Protein AF-A0A3B1DJM7-F1 (afdb_monomer)

Foldseek 3Di:
DDDQVRFKDKDKDKDFDFDFDDPDDDDVPDDPFPPPFDQDADADPDLDDGDGDDAFFKKKKKWWWPDFFDDPVLLVVLLCQLCVCPPPQKQWAKWFRDGTMIITIITGDQDPVRDTQDPVNSCCSRLVVSQVVVCVVVVHDDHGIDPDMDMDTQDDPVSVLVSVVVRLCPCCVVVVDVGSLVNPSMDGPNNVCCVPPVDDSDDDDPPPDDDDDDDDDPDPPPRDDPRPTHTQDMFMFMWIWGFADPVLDQDADADDDCQSGTQGDDVSNDGNRNDDSVRNCCRHRVNRRVVVVVVSVVVVVVVVVD

Radius of gyration: 21.66 Å; Cα contacts (8 Å, |Δi|>4): 449; chains: 1; bounding box: 58×52×60 Å

Structure (mmCIF, N/CA/C/O backbone):
data_AF-A0A3B1DJM7-F1
#
_entry.id   AF-A0A3B1DJM7-F1
#
loop_
_atom_site.group_PDB
_atom_site.id
_atom_site.type_symbol
_atom_site.label_atom_id
_atom_site.label_alt_id
_atom_site.label_comp_id
_atom_site.label_asym_id
_atom_site.label_entity_id
_atom_site.label_seq_id
_atom_site.pdbx_PDB_ins_code
_atom_site.Cartn_x
_atom_site.Cartn_y
_atom_site.Cartn_z
_atom_site.occupancy
_atom_site.B_iso_or_equiv
_atom_site.auth_seq_id
_atom_site.auth_comp_id
_atom_site.auth_asym_id
_atom_site.auth_atom_id
_atom_site.pdbx_PDB_model_num
ATOM 1 N N . PRO A 1 1 ? -30.649 -15.030 -12.026 1.00 66.31 1 PRO A N 1
ATOM 2 C CA . PRO A 1 1 ? -29.210 -15.405 -12.030 1.00 66.31 1 PRO A CA 1
ATOM 3 C C . PRO A 1 1 ? -28.539 -14.962 -13.339 1.00 66.31 1 PRO A C 1
ATOM 5 O O . PRO A 1 1 ? -29.167 -15.079 -14.386 1.00 66.31 1 PRO A O 1
ATOM 8 N N . LEU A 1 2 ? -27.313 -14.425 -13.288 1.00 75.81 2 LEU A N 1
ATOM 9 C CA . LEU A 1 2 ? -26.565 -14.039 -14.494 1.00 75.81 2 LEU A CA 1
ATOM 10 C C . LEU A 1 2 ? -26.198 -15.281 -15.324 1.00 75.81 2 LEU A C 1
ATOM 12 O O . LEU A 1 2 ? -25.752 -16.290 -14.767 1.00 75.81 2 LEU A O 1
ATOM 16 N N . SER A 1 3 ? -26.354 -15.194 -16.646 1.00 83.81 3 SER A N 1
ATOM 17 C CA . SER A 1 3 ? -25.952 -16.256 -17.582 1.00 83.81 3 SER A CA 1
ATOM 18 C C . SER A 1 3 ? -24.436 -16.522 -17.538 1.00 83.81 3 SER A C 1
ATOM 20 O O . SER A 1 3 ? -23.667 -15.665 -17.085 1.00 83.81 3 SER A O 1
ATOM 22 N N . PRO A 1 4 ? -23.961 -17.703 -17.981 1.00 80.19 4 PRO A N 1
ATOM 23 C CA . PRO A 1 4 ? -22.530 -17.989 -18.082 1.00 80.19 4 PRO A CA 1
ATOM 24 C C . PRO A 1 4 ? -21.761 -16.969 -18.932 1.00 80.19 4 PRO A C 1
ATOM 26 O O . PRO A 1 4 ? -20.650 -16.601 -18.549 1.00 80.19 4 PRO A O 1
ATOM 29 N N . GLU A 1 5 ? -22.340 -16.463 -20.029 1.00 82.44 5 GLU A N 1
ATOM 30 C CA . GLU A 1 5 ? -21.698 -15.429 -20.848 1.00 82.44 5 GLU A CA 1
ATOM 31 C C . GLU A 1 5 ? -21.524 -14.127 -20.059 1.00 82.44 5 GLU A C 1
ATOM 33 O O . GLU A 1 5 ? -20.427 -13.567 -20.035 1.00 82.44 5 GLU A O 1
ATOM 38 N N . GLN A 1 6 ? -22.563 -13.698 -19.333 1.00 82.75 6 GLN A N 1
ATOM 39 C CA . GLN A 1 6 ? -22.556 -12.479 -18.511 1.00 82.75 6 GLN A CA 1
ATOM 40 C C . GLN A 1 6 ? -21.580 -12.529 -17.328 1.00 82.75 6 GLN A C 1
ATOM 42 O O . GLN A 1 6 ? -21.285 -11.493 -16.734 1.00 82.75 6 GLN A O 1
ATOM 47 N N . ARG A 1 7 ? -21.080 -13.715 -16.970 1.00 87.12 7 ARG A N 1
ATOM 48 C CA . ARG A 1 7 ? -20.103 -13.910 -15.889 1.00 87.12 7 ARG A CA 1
ATOM 49 C C . ARG A 1 7 ? -18.678 -14.096 -16.392 1.00 87.12 7 ARG A C 1
ATOM 51 O O . ARG A 1 7 ? -17.785 -14.325 -15.579 1.00 87.12 7 ARG A O 1
ATOM 58 N N . THR A 1 8 ? -18.450 -14.010 -17.699 1.00 88.69 8 THR A N 1
ATOM 59 C CA . THR A 1 8 ? -17.111 -14.139 -18.281 1.00 88.69 8 THR A CA 1
ATOM 60 C C . THR A 1 8 ? -16.244 -12.952 -17.874 1.00 88.69 8 THR A C 1
ATOM 62 O O . THR A 1 8 ? -16.645 -11.797 -17.997 1.00 88.69 8 THR A O 1
ATOM 65 N N . ALA A 1 9 ? -15.034 -13.237 -17.405 1.00 83.88 9 ALA A N 1
ATOM 66 C CA . ALA A 1 9 ? -14.042 -12.243 -17.036 1.00 83.88 9 ALA A CA 1
ATOM 67 C C . ALA A 1 9 ? -12.699 -12.585 -17.691 1.00 83.88 9 ALA A C 1
ATOM 69 O O . ALA A 1 9 ? -12.300 -13.746 -17.779 1.00 83.88 9 ALA A O 1
ATOM 70 N N . ARG A 1 10 ? -11.991 -11.555 -18.159 1.00 84.31 10 ARG A N 1
ATOM 71 C CA . ARG A 1 10 ? -10.662 -11.686 -18.762 1.00 84.31 10 ARG A CA 1
ATOM 72 C C . ARG A 1 10 ? -9.704 -10.732 -18.072 1.00 84.31 10 ARG A C 1
ATOM 74 O O . ARG A 1 10 ? -9.856 -9.516 -18.182 1.00 84.31 10 ARG A O 1
ATOM 81 N N . PHE A 1 11 ? -8.679 -11.275 -17.428 1.00 78.50 11 PHE A N 1
ATOM 82 C CA . PHE A 1 11 ? -7.564 -10.475 -16.934 1.00 78.50 11 PHE A CA 1
ATOM 83 C C . PHE A 1 11 ? -6.536 -10.269 -18.035 1.00 78.50 11 PHE A C 1
ATOM 85 O O . PHE A 1 11 ? -6.277 -11.164 -18.839 1.00 78.50 11 PHE A O 1
ATOM 92 N N . VAL A 1 12 ? -5.953 -9.074 -18.076 1.00 71.88 12 VAL A N 1
ATOM 93 C CA . VAL A 1 12 ? -4.980 -8.680 -19.093 1.00 71.88 12 VAL A CA 1
ATOM 94 C C . VAL A 1 12 ? -3.746 -8.123 -18.396 1.00 71.88 12 VAL A C 1
ATOM 96 O O . VAL A 1 12 ? -3.852 -7.199 -17.597 1.00 71.88 12 VAL A O 1
ATOM 99 N N . CYS A 1 13 ? -2.573 -8.669 -18.711 1.00 65.44 13 CYS A N 1
ATOM 100 C CA . CYS A 1 13 ? -1.286 -8.083 -18.345 1.00 65.44 13 CYS A CA 1
ATOM 101 C C . CYS A 1 13 ? -0.672 -7.460 -19.594 1.00 65.44 13 CYS A C 1
ATOM 103 O O . CYS A 1 13 ? -0.656 -8.095 -20.650 1.00 65.44 13 CYS A O 1
ATOM 105 N N . VAL A 1 14 ? -0.136 -6.249 -19.473 1.00 66.94 14 VAL A N 1
ATOM 106 C CA . VAL A 1 14 ? 0.688 -5.632 -20.512 1.00 66.94 14 VAL A CA 1
ATOM 107 C C . VAL A 1 14 ? 2.063 -5.361 -19.920 1.00 66.94 14 VAL A C 1
ATOM 109 O O . VAL A 1 14 ? 2.181 -4.657 -18.920 1.00 66.94 14 VAL A O 1
ATOM 112 N N . MET A 1 15 ? 3.102 -5.920 -20.532 1.00 65.12 15 MET A N 1
ATOM 113 C CA . MET A 1 15 ? 4.494 -5.657 -20.179 1.00 65.12 15 MET A CA 1
ATOM 114 C C . MET A 1 15 ? 5.136 -4.819 -21.277 1.00 65.12 15 MET A C 1
ATOM 116 O O . MET A 1 15 ? 4.965 -5.112 -22.457 1.00 65.12 15 MET A O 1
ATOM 120 N N . ALA A 1 16 ? 5.890 -3.793 -20.896 1.00 73.44 16 ALA A N 1
ATOM 121 C CA . ALA A 1 16 ? 6.640 -2.959 -21.823 1.00 73.44 16 ALA A CA 1
ATOM 122 C C . ALA A 1 16 ? 8.127 -3.000 -21.462 1.00 73.44 16 ALA A C 1
ATOM 124 O O . ALA A 1 16 ? 8.503 -2.779 -20.312 1.00 73.44 16 ALA A O 1
ATOM 125 N N . LEU A 1 17 ? 8.967 -3.278 -22.452 1.00 70.19 17 LEU A N 1
ATOM 126 C CA . LEU A 1 17 ? 10.413 -3.152 -22.368 1.00 70.19 17 LEU A CA 1
ATOM 127 C C . LEU A 1 17 ? 10.798 -1.820 -22.994 1.00 70.19 17 LEU A C 1
ATOM 129 O O . LEU A 1 17 ? 10.445 -1.577 -24.143 1.00 70.19 17 LEU A O 1
ATOM 133 N N . ALA A 1 18 ? 11.548 -0.984 -22.283 1.00 68.94 18 ALA A N 1
ATOM 134 C CA . ALA A 1 18 ? 11.973 0.310 -22.797 1.00 68.94 18 ALA A CA 1
ATOM 135 C C . ALA A 1 18 ? 13.486 0.524 -22.668 1.00 68.94 18 ALA A C 1
ATOM 137 O O . ALA A 1 18 ? 14.122 0.087 -21.695 1.00 68.94 18 ALA A O 1
ATOM 138 N N . ALA A 1 19 ? 14.052 1.182 -23.680 1.00 59.56 19 ALA A N 1
ATOM 139 C CA . ALA A 1 19 ? 15.431 1.634 -23.689 1.00 59.56 19 ALA A CA 1
ATOM 140 C C . ALA A 1 19 ? 15.595 2.810 -22.721 1.00 59.56 19 ALA A C 1
ATOM 142 O O . ALA A 1 19 ? 14.672 3.622 -22.589 1.00 59.56 19 ALA A O 1
ATOM 143 N N . PRO A 1 20 ? 16.761 2.928 -22.068 1.00 48.66 20 PRO A N 1
ATOM 144 C CA . PRO A 1 20 ? 17.112 4.171 -21.400 1.00 48.66 20 PRO A CA 1
ATOM 145 C C . PRO A 1 20 ? 17.096 5.331 -22.418 1.00 48.66 20 PRO A C 1
ATOM 147 O O . PRO A 1 20 ? 17.346 5.092 -23.606 1.00 48.66 20 PRO A O 1
ATOM 150 N N . PRO A 1 21 ? 16.791 6.566 -21.983 1.00 45.88 21 PRO A N 1
ATOM 151 C CA . PRO A 1 21 ? 16.902 7.737 -22.847 1.00 45.88 21 PRO A CA 1
ATOM 152 C C . PRO A 1 21 ? 18.335 7.850 -23.404 1.00 45.88 21 PRO A C 1
ATOM 154 O O . PRO A 1 21 ? 19.281 7.420 -22.733 1.00 45.88 21 PRO A O 1
ATOM 157 N N . PRO A 1 22 ? 18.514 8.367 -24.634 1.00 43.19 22 PRO A N 1
ATOM 158 C CA . PRO A 1 22 ? 19.839 8.529 -25.217 1.00 43.19 22 PRO A CA 1
ATOM 159 C C . PRO A 1 22 ? 20.697 9.420 -24.312 1.00 43.19 22 PRO A C 1
ATOM 161 O O . PRO A 1 22 ? 20.279 10.497 -23.898 1.00 43.19 22 PRO A O 1
ATOM 164 N N . SER A 1 23 ? 21.897 8.950 -23.975 1.00 43.84 23 SER A N 1
ATOM 165 C CA . SER A 1 23 ? 22.886 9.721 -23.228 1.00 43.84 23 SER A CA 1
ATOM 166 C C . SER A 1 23 ? 23.483 10.787 -24.145 1.00 43.84 23 SER A C 1
ATOM 168 O O . SER A 1 23 ? 24.429 10.513 -24.882 1.00 43.84 23 SER A O 1
ATOM 170 N N . GLY A 1 24 ? 22.913 11.982 -24.122 1.00 39.06 24 GLY A N 1
ATOM 171 C CA . GLY A 1 24 ? 23.427 13.137 -24.840 1.00 39.06 24 GLY A CA 1
ATOM 172 C C . GLY A 1 24 ? 22.796 14.389 -24.269 1.00 39.06 24 GLY A C 1
ATOM 173 O O . GLY A 1 24 ? 21.719 14.748 -24.708 1.00 39.06 24 GLY A O 1
ATOM 174 N N . ASP A 1 25 ? 23.420 14.927 -23.221 1.00 28.73 25 ASP A N 1
ATOM 175 C CA . ASP A 1 25 ? 23.484 16.357 -22.890 1.00 28.73 25 ASP A CA 1
ATOM 176 C C . ASP A 1 25 ? 24.331 16.501 -21.620 1.00 28.73 25 ASP A C 1
ATOM 178 O O . ASP A 1 25 ? 23.860 16.483 -20.482 1.00 28.73 25 ASP A O 1
ATOM 182 N N . THR A 1 26 ? 25.646 16.584 -21.814 1.00 31.31 26 THR A N 1
ATOM 183 C CA . THR A 1 26 ? 26.536 17.173 -20.816 1.00 31.31 26 THR A CA 1
ATOM 184 C C . THR A 1 26 ? 26.366 18.686 -20.899 1.00 31.31 26 THR A C 1
ATOM 186 O O . THR A 1 26 ? 27.002 19.332 -21.731 1.00 31.31 26 THR A O 1
ATOM 189 N N . HIS A 1 27 ? 25.516 19.267 -20.051 1.00 28.61 27 HIS A N 1
ATOM 190 C CA . HIS A 1 27 ? 25.596 20.701 -19.781 1.00 28.61 27 HIS A CA 1
ATOM 191 C C . HIS A 1 27 ? 26.960 21.006 -19.136 1.00 28.61 27 HIS A C 1
ATOM 193 O O . HIS A 1 27 ? 27.295 20.391 -18.118 1.00 28.61 27 HIS A O 1
ATOM 199 N N . PRO A 1 28 ? 27.762 21.943 -19.674 1.00 32.59 28 PRO A N 1
ATOM 200 C CA . PRO A 1 28 ? 28.966 22.393 -18.997 1.00 32.59 28 PRO A CA 1
ATOM 201 C C . PRO A 1 28 ? 28.535 23.256 -17.803 1.00 32.59 28 PRO A C 1
ATOM 203 O O . PRO A 1 28 ? 28.059 24.372 -17.975 1.00 32.59 28 PRO A O 1
ATOM 206 N N . GLY A 1 29 ? 28.655 22.716 -16.587 1.00 32.25 29 GLY A N 1
ATOM 207 C CA . GLY A 1 29 ? 28.484 23.474 -15.338 1.00 32.25 29 GLY A CA 1
ATOM 208 C C . GLY A 1 29 ? 27.217 23.205 -14.515 1.00 32.25 29 GLY A C 1
ATOM 209 O O . GLY A 1 29 ? 27.046 23.839 -13.480 1.00 32.25 29 GLY A O 1
ATOM 210 N N . GLY A 1 30 ? 26.355 22.262 -14.906 1.00 28.83 30 GLY A N 1
ATOM 211 C CA . GLY A 1 30 ? 25.193 21.848 -14.108 1.00 28.83 30 GLY A CA 1
ATOM 212 C C . GLY A 1 30 ? 25.433 20.519 -13.393 1.00 28.83 30 GLY A C 1
ATOM 213 O O . GLY A 1 30 ? 25.934 19.570 -13.994 1.00 28.83 30 GLY A O 1
ATOM 214 N N . THR A 1 31 ? 25.068 20.428 -12.114 1.00 29.06 31 THR A N 1
ATOM 215 C CA . THR A 1 31 ? 24.964 19.162 -11.374 1.00 29.06 31 THR A CA 1
ATOM 216 C C . THR A 1 31 ? 24.163 18.142 -12.199 1.00 29.06 31 THR A C 1
ATOM 218 O O . THR A 1 31 ? 23.115 18.506 -12.737 1.00 29.06 31 THR A O 1
ATOM 221 N N . PRO A 1 32 ? 24.610 16.876 -12.326 1.00 30.28 32 PRO A N 1
ATOM 222 C CA . PRO A 1 32 ? 23.911 15.888 -13.142 1.00 30.28 32 PRO A CA 1
ATOM 223 C C . PRO A 1 32 ? 22.455 15.757 -12.689 1.00 30.28 32 PRO A C 1
ATOM 225 O O . PRO A 1 32 ? 22.198 15.630 -11.489 1.00 30.28 32 PRO A O 1
ATOM 228 N N . SER A 1 33 ? 21.508 15.792 -13.634 1.00 34.78 33 SER A N 1
ATOM 229 C CA . SER A 1 33 ? 20.083 15.613 -13.339 1.00 34.78 33 SER A CA 1
ATOM 230 C C . SER A 1 33 ? 19.881 14.380 -12.444 1.00 34.78 33 SER A C 1
ATOM 232 O O . SER A 1 33 ? 20.419 13.305 -12.726 1.00 34.78 33 SER A O 1
ATOM 234 N N . GLN A 1 34 ? 19.101 14.528 -11.369 1.00 37.97 34 GLN A N 1
ATOM 235 C CA . GLN A 1 34 ? 18.837 13.511 -10.329 1.00 37.97 34 GLN A CA 1
ATOM 236 C C . GLN A 1 34 ? 18.179 12.208 -10.840 1.00 37.97 34 GLN A C 1
ATOM 238 O O . GLN A 1 34 ? 17.822 11.335 -10.056 1.00 37.97 34 GLN A O 1
ATOM 243 N N . TRP A 1 35 ? 18.028 12.062 -12.154 1.00 31.80 35 TRP A N 1
ATOM 244 C CA . TRP A 1 35 ? 17.232 11.043 -12.827 1.00 31.80 35 TRP A CA 1
ATOM 245 C C . TRP A 1 35 ? 18.076 10.079 -13.666 1.00 31.80 35 TRP A C 1
ATOM 247 O O . TRP A 1 35 ? 17.549 9.140 -14.261 1.00 31.80 35 TRP A O 1
ATOM 257 N N . GLN A 1 36 ? 19.400 10.260 -13.683 1.00 35.12 36 GLN A N 1
ATOM 258 C CA . GLN A 1 36 ? 20.338 9.245 -14.158 1.00 35.12 36 GLN A CA 1
ATOM 259 C C . GLN A 1 36 ? 20.823 8.386 -12.982 1.00 35.12 36 GLN A C 1
ATOM 261 O O . GLN A 1 36 ? 21.941 8.541 -12.496 1.00 35.12 36 GLN A O 1
ATOM 266 N N . THR A 1 37 ? 19.995 7.449 -12.516 1.00 35.44 37 THR A N 1
ATOM 267 C CA . THR A 1 37 ? 20.436 6.394 -11.590 1.00 35.44 37 THR A CA 1
ATOM 268 C C . THR A 1 37 ? 20.721 5.089 -12.336 1.00 35.44 37 THR A C 1
ATOM 270 O O . THR A 1 37 ? 19.969 4.639 -13.203 1.00 35.44 37 THR A O 1
ATOM 273 N N . ARG A 1 38 ? 21.867 4.468 -12.020 1.00 36.06 38 ARG A N 1
ATOM 274 C CA . ARG A 1 38 ? 22.266 3.144 -12.521 1.00 36.06 38 ARG A CA 1
ATOM 275 C C . ARG A 1 38 ? 21.197 2.111 -12.137 1.00 36.06 38 ARG A C 1
ATOM 277 O O . ARG A 1 38 ? 20.949 1.896 -10.958 1.00 36.06 38 ARG A O 1
ATOM 284 N N . ARG A 1 39 ? 20.616 1.427 -13.131 1.00 36.69 39 ARG A N 1
ATOM 285 C CA . ARG A 1 39 ? 19.752 0.245 -12.938 1.00 36.69 39 ARG A CA 1
ATOM 286 C C . ARG A 1 39 ? 20.502 -0.823 -12.134 1.00 36.69 39 ARG A C 1
ATOM 288 O O . ARG A 1 39 ? 21.421 -1.442 -12.667 1.00 36.69 39 ARG A O 1
ATOM 295 N N . VAL A 1 40 ? 20.077 -1.093 -10.903 1.00 38.84 40 VAL A N 1
ATOM 296 C CA . VAL A 1 40 ? 20.500 -2.279 -10.148 1.00 38.84 40 VAL A CA 1
ATOM 297 C C . VAL A 1 40 ? 19.293 -3.201 -10.011 1.00 38.84 40 VAL A C 1
ATOM 299 O O . VAL A 1 40 ? 18.427 -2.988 -9.177 1.00 38.84 40 VAL A O 1
ATOM 302 N N . VAL A 1 41 ? 19.224 -4.231 -10.858 1.00 39.50 41 VAL A N 1
ATOM 303 C CA . VAL A 1 41 ? 18.177 -5.262 -10.790 1.00 39.50 41 VAL A CA 1
ATOM 304 C C . VAL A 1 41 ? 18.531 -6.234 -9.663 1.00 39.50 41 VAL A C 1
ATOM 306 O O . VAL A 1 41 ? 19.398 -7.089 -9.843 1.00 39.50 41 VAL A O 1
ATOM 309 N N . LYS A 1 42 ? 17.876 -6.132 -8.503 1.00 40.06 42 LYS A N 1
ATOM 310 C CA . LYS A 1 42 ? 17.969 -7.156 -7.449 1.00 40.06 42 LYS A CA 1
ATOM 311 C C . LYS A 1 42 ? 16.809 -8.138 -7.591 1.00 40.06 42 LYS A C 1
ATOM 313 O O . LYS A 1 42 ? 15.667 -7.821 -7.292 1.00 40.06 42 LYS A O 1
ATOM 318 N N . LYS A 1 43 ? 17.109 -9.346 -8.071 1.00 36.75 43 LYS A N 1
ATOM 319 C CA . LYS A 1 43 ? 16.157 -10.459 -8.169 1.00 36.75 43 LYS A CA 1
ATOM 320 C C . LYS A 1 43 ? 16.182 -11.245 -6.855 1.00 36.75 43 LYS A C 1
ATOM 322 O O . LYS A 1 43 ? 17.228 -11.794 -6.513 1.00 36.75 43 LYS A O 1
ATOM 327 N N . ARG A 1 44 ? 15.062 -11.351 -6.135 1.00 39.28 44 ARG A N 1
ATOM 328 C CA . ARG A 1 44 ? 14.917 -12.412 -5.123 1.00 39.28 44 ARG A CA 1
ATOM 329 C C . ARG A 1 44 ? 14.575 -13.724 -5.819 1.00 39.28 44 ARG A C 1
ATOM 331 O O . ARG A 1 44 ? 13.684 -13.777 -6.659 1.00 39.28 44 ARG A O 1
ATOM 338 N N . HIS A 1 45 ? 15.319 -14.769 -5.476 1.00 34.78 45 HIS A N 1
ATOM 339 C CA . HIS A 1 45 ? 14.931 -16.153 -5.709 1.00 34.78 45 HIS A CA 1
ATOM 340 C C . HIS A 1 45 ? 14.080 -16.597 -4.516 1.00 34.78 45 HIS A C 1
ATOM 342 O O . HIS A 1 45 ? 14.593 -17.128 -3.540 1.00 34.78 45 HIS A O 1
ATOM 348 N N . THR A 1 46 ? 12.788 -16.316 -4.583 1.00 37.34 46 THR A N 1
ATOM 349 C CA . THR A 1 46 ? 11.747 -17.006 -3.812 1.00 37.34 46 THR A CA 1
ATOM 350 C C . THR A 1 46 ? 10.631 -17.337 -4.800 1.00 37.34 46 THR A C 1
ATOM 352 O O . THR A 1 46 ? 10.552 -16.687 -5.842 1.00 37.34 46 THR A O 1
ATOM 355 N N . ASP A 1 47 ? 9.787 -18.330 -4.520 1.00 37.72 47 ASP A N 1
ATOM 356 C CA . ASP A 1 47 ? 8.701 -18.815 -5.403 1.00 37.72 47 ASP A CA 1
ATOM 357 C C . ASP A 1 47 ? 7.558 -17.793 -5.651 1.00 37.72 47 ASP A C 1
ATOM 359 O O . ASP A 1 47 ? 6.442 -18.142 -6.037 1.00 37.72 47 ASP A O 1
ATOM 363 N N . LEU A 1 48 ? 7.847 -16.506 -5.445 1.00 45.16 48 LEU A N 1
ATOM 364 C CA . LEU A 1 48 ? 6.956 -15.352 -5.438 1.00 45.16 48 LEU A CA 1
ATOM 365 C C . LEU A 1 48 ? 7.376 -14.340 -6.516 1.00 45.16 48 LEU A C 1
ATOM 367 O O . LEU A 1 48 ? 8.482 -14.396 -7.062 1.00 45.16 48 LEU A O 1
ATOM 371 N N . LEU A 1 49 ? 6.451 -13.443 -6.869 1.00 42.81 49 LEU A N 1
ATOM 372 C CA . LEU A 1 49 ? 6.589 -12.498 -7.981 1.00 42.81 49 LEU A CA 1
ATOM 373 C C . LEU A 1 49 ? 7.890 -11.674 -7.875 1.00 42.81 49 LEU A C 1
ATOM 375 O O . LEU A 1 49 ? 8.272 -11.252 -6.785 1.00 42.81 49 LEU A O 1
ATOM 379 N N . PRO A 1 50 ? 8.581 -11.392 -8.995 1.00 44.00 50 PRO A N 1
ATOM 380 C CA . PRO A 1 50 ? 9.751 -10.528 -8.961 1.00 44.00 50 PRO A CA 1
ATOM 381 C C . PRO A 1 50 ? 9.328 -9.094 -8.616 1.00 44.00 50 PRO A C 1
ATOM 383 O O . PRO A 1 50 ? 8.678 -8.435 -9.428 1.00 44.00 50 PRO A O 1
ATOM 386 N N . HIS A 1 51 ? 9.732 -8.607 -7.442 1.00 53.50 51 HIS A N 1
ATOM 387 C CA . HIS A 1 51 ? 9.683 -7.183 -7.109 1.00 53.50 51 HIS A CA 1
ATOM 388 C C . HIS A 1 51 ? 10.793 -6.462 -7.874 1.00 53.50 51 HIS A C 1
ATOM 390 O O . HIS A 1 51 ? 11.965 -6.845 -7.807 1.00 53.50 51 HIS A O 1
ATOM 396 N N . TRP A 1 52 ? 10.419 -5.450 -8.649 1.00 56.41 52 TRP A N 1
ATOM 397 C CA . TRP A 1 52 ? 11.374 -4.666 -9.421 1.00 56.41 52 TRP A CA 1
ATOM 398 C C . TRP A 1 52 ? 11.848 -3.518 -8.538 1.00 56.41 52 TRP A C 1
ATOM 400 O O . TRP A 1 52 ? 11.055 -2.658 -8.177 1.00 56.41 52 TRP A O 1
ATOM 410 N N . GLU A 1 53 ? 13.135 -3.504 -8.190 1.00 61.47 53 GLU A N 1
ATOM 411 C CA . GLU A 1 53 ? 13.746 -2.405 -7.440 1.00 61.47 53 GLU A CA 1
ATOM 412 C C . GLU A 1 53 ? 14.590 -1.526 -8.376 1.00 61.47 53 GLU A C 1
ATOM 414 O O . GLU A 1 53 ? 15.404 -2.008 -9.166 1.00 61.47 53 GLU A O 1
ATOM 419 N N . GLN A 1 54 ? 14.380 -0.218 -8.282 1.00 67.75 54 GLN A N 1
ATOM 420 C CA . GLN A 1 54 ? 15.185 0.843 -8.865 1.00 67.75 54 GLN A CA 1
ATOM 421 C C . GLN A 1 54 ? 15.517 1.894 -7.792 1.00 67.75 54 GLN A C 1
ATOM 423 O O . GLN A 1 54 ? 14.633 2.431 -7.118 1.00 67.75 54 GLN A O 1
ATOM 428 N N . ASP A 1 55 ? 16.806 2.198 -7.650 1.00 71.06 55 ASP A N 1
ATOM 429 C CA . ASP A 1 55 ? 17.312 3.199 -6.710 1.00 71.06 55 ASP A CA 1
ATOM 430 C C . ASP A 1 55 ? 16.720 4.586 -7.007 1.00 71.06 55 ASP A C 1
ATOM 432 O O . ASP A 1 55 ? 16.745 5.061 -8.148 1.00 71.06 55 ASP A O 1
ATOM 436 N N . GLY A 1 56 ? 16.179 5.231 -5.971 1.00 69.69 56 GLY A N 1
ATOM 437 C CA . GLY A 1 56 ? 15.546 6.550 -6.063 1.00 69.69 56 GLY A CA 1
ATOM 438 C C . GLY A 1 56 ? 14.183 6.582 -6.757 1.00 69.69 56 GLY A C 1
ATOM 439 O O . GLY A 1 56 ? 13.621 7.662 -6.918 1.00 69.69 56 GLY A O 1
ATOM 440 N N . ALA A 1 57 ? 13.626 5.433 -7.150 1.00 78.94 57 ALA A N 1
ATOM 441 C CA . ALA A 1 57 ? 12.288 5.381 -7.730 1.00 78.94 57 ALA A CA 1
ATOM 442 C C . ALA A 1 57 ? 11.191 5.705 -6.701 1.00 78.94 57 ALA A C 1
ATOM 444 O O . ALA A 1 57 ? 11.377 5.580 -5.487 1.00 78.94 57 ALA A O 1
ATOM 445 N N . ILE A 1 58 ? 10.027 6.109 -7.207 1.00 83.25 58 ILE A N 1
ATOM 446 C CA . ILE A 1 58 ? 8.814 6.277 -6.411 1.00 83.25 58 ILE A CA 1
ATOM 447 C C . ILE A 1 58 ? 8.049 4.951 -6.434 1.00 83.25 58 ILE A C 1
ATOM 449 O O . ILE A 1 58 ? 7.720 4.438 -7.505 1.00 83.25 58 ILE A O 1
ATOM 453 N N . TYR A 1 59 ? 7.746 4.413 -5.257 1.00 86.75 59 TYR A N 1
ATOM 454 C CA . TYR A 1 59 ? 7.013 3.163 -5.097 1.00 86.75 59 TYR A CA 1
ATOM 455 C C . TYR A 1 59 ? 5.618 3.428 -4.561 1.00 86.75 59 TYR A C 1
ATOM 457 O O . TYR A 1 59 ? 5.455 4.072 -3.526 1.00 86.75 59 TYR A O 1
ATOM 465 N N . SER A 1 60 ? 4.629 2.877 -5.254 1.00 89.56 60 SER A N 1
ATOM 466 C CA . SER A 1 60 ? 3.281 2.655 -4.752 1.00 89.56 60 SER A CA 1
ATOM 467 C C . SER A 1 60 ? 3.234 1.271 -4.113 1.00 89.56 60 SER A C 1
ATOM 469 O O . SER A 1 60 ? 3.542 0.283 -4.775 1.00 89.56 60 SER A O 1
ATOM 471 N N . ILE A 1 61 ? 2.876 1.193 -2.834 1.00 89.44 61 ILE A N 1
ATOM 472 C CA . ILE A 1 61 ? 2.740 -0.051 -2.080 1.00 89.44 61 ILE A CA 1
ATOM 473 C C . ILE A 1 61 ? 1.352 -0.167 -1.473 1.00 89.44 61 ILE A C 1
ATOM 475 O O . ILE A 1 61 ? 0.799 0.800 -0.955 1.00 89.44 61 ILE A O 1
ATOM 479 N N . THR A 1 62 ? 0.818 -1.387 -1.487 1.00 87.44 62 THR A N 1
ATOM 480 C CA . THR A 1 62 ? -0.335 -1.782 -0.676 1.00 87.44 62 THR A CA 1
ATOM 481 C C . THR A 1 62 ? -0.040 -3.069 0.084 1.00 87.44 62 THR A C 1
ATOM 483 O O . THR A 1 62 ? 0.351 -4.065 -0.524 1.00 87.44 62 THR A O 1
ATOM 486 N N . PHE A 1 63 ? -0.254 -3.079 1.399 1.00 86.81 63 PHE A N 1
ATOM 487 C CA . PHE A 1 63 ? -0.180 -4.295 2.214 1.00 86.81 63 PHE A CA 1
ATOM 488 C C . PHE A 1 63 ? -1.423 -4.437 3.092 1.00 86.81 63 PHE A C 1
ATOM 490 O O . PHE A 1 63 ? -1.973 -3.442 3.556 1.00 86.81 63 PHE A O 1
ATOM 497 N N . CYS A 1 64 ? -1.870 -5.674 3.309 1.00 84.38 64 CYS A N 1
ATOM 498 C CA . CYS A 1 64 ? -3.151 -5.956 3.959 1.00 84.38 64 CYS A CA 1
ATOM 499 C C . CYS A 1 64 ? -2.985 -6.828 5.202 1.00 84.38 64 CYS A C 1
ATOM 501 O O . CYS A 1 64 ? -2.041 -7.624 5.306 1.00 84.38 64 CYS A O 1
ATOM 503 N N . LEU A 1 65 ? -3.928 -6.689 6.133 1.00 71.62 65 LEU A N 1
ATOM 504 C CA . LEU A 1 65 ? -4.101 -7.631 7.228 1.00 71.62 65 LEU A CA 1
ATOM 505 C C . LEU A 1 65 ? -4.356 -9.035 6.681 1.00 71.62 65 LEU A C 1
ATOM 507 O O . LEU A 1 65 ? -4.997 -9.215 5.648 1.00 71.62 65 LEU A O 1
ATOM 511 N N . LEU A 1 66 ? -3.895 -10.039 7.422 1.00 73.00 66 LEU A N 1
ATOM 512 C CA . LEU A 1 66 ? -4.249 -11.430 7.162 1.00 73.00 66 LEU A CA 1
ATOM 513 C C . LEU A 1 66 ? -5.754 -11.657 7.370 1.00 73.00 66 LEU A C 1
ATOM 515 O O . LEU A 1 66 ? -6.369 -12.426 6.638 1.00 73.00 66 LEU A O 1
ATOM 519 N N . LYS A 1 67 ? -6.339 -11.007 8.385 1.00 76.12 67 LYS A N 1
ATOM 520 C CA . LYS A 1 67 ? -7.770 -11.062 8.706 1.00 76.12 67 LYS A CA 1
ATOM 521 C C . LYS A 1 67 ? -8.192 -9.932 9.646 1.00 76.12 67 LYS A C 1
ATOM 523 O O . LYS A 1 67 ? -7.382 -9.436 10.430 1.00 76.12 67 LYS A O 1
ATOM 528 N N . GLY A 1 68 ? -9.491 -9.639 9.649 1.00 86.69 68 GLY A N 1
ATOM 529 C CA . GLY A 1 68 ? -10.113 -8.689 10.571 1.00 86.69 68 GLY A CA 1
ATOM 530 C C . GLY A 1 68 ? -9.782 -7.235 10.242 1.00 86.69 68 GLY A C 1
ATOM 531 O O . GLY A 1 68 ? -9.432 -6.913 9.111 1.00 86.69 68 GLY A O 1
ATOM 532 N N . THR A 1 69 ? -9.908 -6.369 11.244 1.00 93.06 69 THR A N 1
ATOM 533 C CA . THR A 1 69 ? -9.672 -4.928 11.120 1.00 93.06 69 THR A CA 1
ATOM 534 C C . THR A 1 69 ? -8.785 -4.412 12.250 1.00 93.06 69 THR A C 1
ATOM 536 O O . THR A 1 69 ? -8.669 -5.036 13.308 1.00 93.06 69 THR A O 1
ATOM 539 N N . LEU A 1 70 ? -8.148 -3.270 12.019 1.00 91.88 70 LEU A N 1
ATOM 540 C CA . LEU A 1 70 ? -7.431 -2.457 12.991 1.00 91.88 70 LEU A CA 1
ATOM 541 C C . LEU A 1 70 ? -8.412 -1.551 13.740 1.00 91.88 70 LEU A C 1
ATOM 543 O O . LEU A 1 70 ? -9.314 -0.984 13.121 1.00 91.88 70 LEU A O 1
ATOM 547 N N . SER A 1 71 ? -8.209 -1.367 15.041 1.00 96.56 71 SER A N 1
ATOM 548 C CA . SER A 1 71 ? -8.819 -0.280 15.811 1.00 96.56 71 SER A CA 1
ATOM 549 C C . SER A 1 71 ? -8.156 1.062 15.479 1.00 96.56 71 SER A C 1
ATOM 551 O O . SER A 1 71 ? -7.097 1.114 14.859 1.00 96.56 71 SER A O 1
ATOM 553 N N . ASP A 1 72 ? -8.751 2.164 15.916 1.00 97.31 72 ASP A N 1
ATOM 554 C CA . ASP A 1 72 ? -8.219 3.516 15.719 1.00 97.31 72 ASP A CA 1
ATOM 555 C C . ASP A 1 72 ? -6.810 3.687 16.307 1.00 97.31 72 ASP A C 1
ATOM 557 O O . ASP A 1 72 ? -5.918 4.211 15.641 1.00 97.31 72 ASP A O 1
ATOM 561 N N . SER A 1 73 ? -6.566 3.175 17.517 1.00 96.88 73 SER A N 1
ATOM 562 C CA . SER A 1 73 ? -5.240 3.235 18.145 1.00 96.88 73 SER A CA 1
ATOM 563 C C . SER A 1 73 ? -4.205 2.391 17.401 1.00 96.88 73 SER A C 1
ATOM 565 O O . SER A 1 73 ? -3.045 2.783 17.286 1.00 96.88 73 SER A O 1
ATOM 567 N N . GLU A 1 74 ? -4.616 1.252 16.844 1.00 97.56 74 GLU A N 1
ATOM 568 C CA . GLU A 1 74 ? -3.747 0.413 16.022 1.00 97.56 74 GLU A CA 1
ATOM 569 C C . GLU A 1 74 ? -3.472 1.056 14.661 1.00 97.56 74 GLU A C 1
ATOM 571 O O . GLU A 1 74 ? -2.341 0.995 14.183 1.00 97.56 74 GLU A O 1
ATOM 576 N N . ARG A 1 75 ? -4.461 1.720 14.047 1.00 98.31 75 ARG A N 1
ATOM 577 C CA . ARG A 1 75 ? -4.256 2.479 12.807 1.00 98.31 75 ARG A CA 1
ATOM 578 C C . ARG A 1 75 ? -3.287 3.634 13.017 1.00 98.31 75 ARG A C 1
ATOM 580 O O . ARG A 1 75 ? -2.403 3.820 12.185 1.00 98.31 75 ARG A O 1
ATOM 587 N N . GLN A 1 76 ? -3.398 4.346 14.139 1.00 98.00 76 GLN A N 1
ATOM 588 C CA . GLN A 1 76 ? -2.439 5.389 14.498 1.00 98.00 76 GLN A CA 1
ATOM 589 C C . GLN A 1 76 ? -1.025 4.819 14.641 1.00 98.00 76 GLN A C 1
ATOM 591 O O . GLN A 1 76 ? -0.092 5.329 14.033 1.00 98.00 76 GLN A O 1
ATOM 596 N N . LEU A 1 77 ? -0.875 3.699 15.352 1.00 97.38 77 LEU A N 1
ATOM 597 C CA . LEU A 1 77 ? 0.413 3.023 15.513 1.00 97.38 77 LEU A CA 1
ATOM 598 C C . LEU A 1 77 ? 1.035 2.626 14.168 1.00 97.38 77 LEU A C 1
ATOM 600 O O . LEU A 1 77 ? 2.242 2.767 13.960 1.00 97.38 77 LEU A O 1
ATOM 604 N N . VAL A 1 78 ? 0.216 2.121 13.244 1.00 98.19 78 VAL A N 1
ATOM 605 C CA . VAL A 1 78 ? 0.663 1.769 11.894 1.00 98.19 78 VAL A CA 1
ATOM 606 C C . VAL A 1 78 ? 1.058 3.011 11.102 1.00 98.19 78 VAL A C 1
ATOM 608 O O . VAL A 1 78 ? 2.087 2.977 10.427 1.00 98.19 78 VAL A O 1
ATOM 611 N N . LEU A 1 79 ? 0.299 4.105 11.199 1.00 98.25 79 LEU A N 1
ATOM 612 C CA . LEU A 1 79 ? 0.638 5.367 10.544 1.00 98.25 79 LEU A CA 1
ATOM 613 C C . LEU A 1 79 ? 1.974 5.912 11.064 1.00 98.25 79 LEU A C 1
ATOM 615 O O . LEU A 1 79 ? 2.853 6.225 10.261 1.00 98.25 79 LEU A O 1
ATOM 619 N N . ASP A 1 80 ? 2.172 5.929 12.382 1.00 96.81 80 ASP A N 1
ATOM 620 C CA . ASP A 1 80 ? 3.423 6.361 13.011 1.00 96.81 80 ASP A CA 1
ATOM 621 C C . ASP A 1 80 ? 4.606 5.516 12.519 1.00 96.81 80 ASP A C 1
ATOM 623 O O . ASP A 1 80 ? 5.665 6.046 12.184 1.00 96.81 80 ASP A O 1
ATOM 627 N N . ALA A 1 81 ? 4.424 4.197 12.390 1.00 96.62 81 ALA A N 1
ATOM 628 C CA . ALA A 1 81 ? 5.443 3.306 11.838 1.00 96.62 81 ALA A CA 1
ATOM 629 C C . ALA A 1 81 ? 5.733 3.578 10.350 1.00 96.62 81 ALA A C 1
ATOM 631 O O . ALA A 1 81 ? 6.889 3.501 9.928 1.00 96.62 81 ALA A O 1
ATOM 632 N N . CYS A 1 82 ? 4.712 3.916 9.555 1.00 97.56 82 CYS A N 1
ATOM 633 C CA . CYS A 1 82 ? 4.876 4.298 8.150 1.00 97.56 82 CYS A CA 1
ATOM 634 C C . CYS A 1 82 ? 5.673 5.603 8.006 1.00 97.56 82 CYS A C 1
ATOM 636 O O . CYS A 1 82 ? 6.476 5.731 7.082 1.00 97.56 82 CYS A O 1
ATOM 638 N N . LEU A 1 83 ? 5.468 6.552 8.923 1.00 96.44 83 LEU A N 1
ATOM 639 C CA . LEU A 1 83 ? 6.106 7.870 8.919 1.00 96.44 83 LEU A CA 1
ATOM 640 C C . LEU A 1 83 ? 7.423 7.922 9.698 1.00 96.44 83 LEU A C 1
ATOM 642 O O . LEU A 1 83 ? 8.162 8.889 9.561 1.00 96.44 83 LEU A O 1
ATOM 646 N N . HIS A 1 84 ? 7.765 6.884 10.463 1.00 95.94 84 HIS A N 1
ATOM 647 C CA . HIS A 1 84 ? 8.941 6.857 11.339 1.00 95.94 84 HIS A CA 1
ATOM 648 C C . HIS A 1 84 ? 10.251 7.245 10.633 1.00 95.94 84 HIS A C 1
ATOM 650 O O . HIS A 1 84 ? 11.114 7.907 11.205 1.00 95.94 84 HIS A O 1
ATOM 656 N N . TRP A 1 85 ? 10.398 6.836 9.372 1.00 92.56 85 TRP A N 1
ATOM 657 C CA . TRP A 1 85 ? 11.586 7.096 8.558 1.00 92.56 85 TRP A CA 1
ATOM 658 C C . TRP A 1 85 ? 11.463 8.320 7.641 1.00 92.56 85 TRP A C 1
ATOM 660 O O . TRP A 1 85 ? 12.360 8.564 6.825 1.00 92.56 85 TRP A O 1
ATOM 670 N N . HIS A 1 86 ? 10.364 9.068 7.742 1.00 92.12 86 HIS A N 1
ATOM 671 C CA . HIS A 1 86 ? 10.124 10.273 6.965 1.00 92.12 86 HIS A CA 1
ATOM 672 C C . HIS A 1 86 ? 10.890 11.482 7.525 1.00 92.12 86 HIS A C 1
ATOM 674 O O . HIS A 1 86 ? 10.900 11.677 8.737 1.00 92.12 86 HIS A O 1
ATOM 680 N N . PRO A 1 87 ? 11.531 12.319 6.682 1.00 89.56 87 PRO A N 1
ATOM 681 C CA . PRO A 1 87 ? 11.894 12.101 5.276 1.00 89.56 87 PRO A CA 1
ATOM 682 C C . PRO A 1 87 ? 13.269 11.430 5.090 1.00 89.56 87 PRO A C 1
ATOM 684 O O . PRO A 1 87 ? 13.700 11.247 3.957 1.00 89.56 87 PRO A O 1
ATOM 687 N N . SER A 1 88 ? 13.978 11.085 6.170 1.00 87.12 88 SER A N 1
ATOM 688 C CA . SER A 1 88 ? 15.418 10.768 6.171 1.00 87.12 88 SER A CA 1
ATOM 689 C C . SER A 1 88 ? 15.819 9.477 5.446 1.00 87.12 88 SER A C 1
ATOM 691 O O . SER A 1 88 ? 16.845 9.446 4.763 1.00 87.12 88 SER A O 1
ATOM 693 N N . ARG A 1 89 ? 15.037 8.399 5.580 1.00 89.00 89 ARG A N 1
ATOM 694 C CA . ARG A 1 89 ? 15.282 7.133 4.858 1.00 89.00 89 ARG A CA 1
ATOM 695 C C . ARG A 1 89 ? 14.210 6.833 3.835 1.00 89.00 89 ARG A C 1
ATOM 697 O O . ARG A 1 89 ? 14.520 6.277 2.784 1.00 89.00 89 ARG A O 1
ATOM 704 N N . LEU A 1 90 ? 12.970 7.208 4.129 1.00 91.06 90 LEU A N 1
ATOM 705 C CA . LEU A 1 90 ? 11.833 7.059 3.233 1.00 91.06 90 LEU A CA 1
ATOM 706 C C . LEU A 1 90 ? 11.140 8.413 3.123 1.00 91.06 90 LEU A C 1
ATOM 708 O O . LEU A 1 90 ? 10.478 8.861 4.053 1.00 91.06 90 LEU A O 1
ATOM 712 N N . ARG A 1 91 ? 11.241 9.074 1.973 1.00 92.38 91 ARG A N 1
ATOM 713 C CA . ARG A 1 91 ? 10.402 10.242 1.707 1.00 92.38 91 ARG A CA 1
ATOM 714 C C . ARG A 1 91 ? 8.992 9.754 1.379 1.00 92.38 91 ARG A C 1
ATOM 716 O O . ARG A 1 91 ? 8.724 9.365 0.247 1.00 92.38 91 ARG A O 1
ATOM 723 N N . VAL A 1 92 ? 8.129 9.706 2.388 1.00 94.19 92 VAL A N 1
ATOM 724 C CA . VAL A 1 92 ? 6.716 9.342 2.272 1.00 94.19 92 VAL A CA 1
ATOM 725 C C . VAL A 1 92 ? 5.926 10.506 1.682 1.00 94.19 92 VAL A C 1
ATOM 727 O O . VAL A 1 92 ? 5.765 11.545 2.316 1.00 94.19 92 VAL A O 1
ATOM 730 N N . HIS A 1 93 ? 5.428 10.318 0.462 1.00 91.00 93 HIS A N 1
ATOM 731 C CA . HIS A 1 93 ? 4.577 11.286 -0.231 1.00 91.00 93 HIS A CA 1
ATOM 732 C C . HIS A 1 93 ? 3.161 11.269 0.340 1.00 91.00 93 HIS A C 1
ATOM 734 O O . HIS A 1 93 ? 2.590 12.318 0.622 1.00 91.00 93 HIS A O 1
ATOM 740 N N . ILE A 1 94 ? 2.614 10.068 0.540 1.00 93.31 94 ILE A N 1
ATOM 741 C CA . ILE A 1 94 ? 1.349 9.838 1.240 1.00 93.31 94 ILE A CA 1
ATOM 742 C C . ILE A 1 94 ? 1.357 8.438 1.866 1.00 93.31 94 ILE A C 1
ATOM 744 O O . ILE A 1 94 ? 1.827 7.476 1.253 1.00 93.31 94 ILE A O 1
ATOM 748 N N . ALA A 1 95 ? 0.824 8.316 3.075 1.00 97.31 95 ALA A N 1
ATOM 749 C CA . ALA A 1 95 ? 0.442 7.048 3.684 1.00 97.31 95 ALA A CA 1
ATOM 750 C C . ALA A 1 95 ? -1.021 7.133 4.128 1.00 97.31 95 ALA A C 1
ATOM 752 O O . ALA A 1 95 ? -1.415 8.131 4.726 1.00 97.31 95 ALA A O 1
ATOM 753 N N . VAL A 1 96 ? -1.811 6.103 3.830 1.00 94.69 96 VAL A N 1
ATOM 754 C CA . VAL A 1 96 ? -3.222 5.992 4.218 1.00 94.69 96 VAL A CA 1
ATOM 755 C C . VAL A 1 96 ? -3.439 4.631 4.859 1.00 94.69 96 VAL A C 1
ATOM 757 O O . VAL A 1 96 ? -3.265 3.600 4.206 1.00 94.69 96 VAL A O 1
ATOM 760 N N . VAL A 1 97 ? -3.811 4.620 6.137 1.00 98.00 97 VAL A N 1
ATOM 761 C CA . VAL A 1 97 ? -4.067 3.391 6.895 1.00 98.00 97 VAL A CA 1
ATOM 762 C C . VAL A 1 97 ? -5.571 3.156 6.960 1.00 98.00 97 VAL A C 1
ATOM 764 O O . VAL A 1 97 ? -6.295 3.836 7.684 1.00 98.00 97 VAL A O 1
ATOM 767 N N . MET A 1 98 ? -6.050 2.187 6.190 1.00 93.12 98 MET A N 1
ATOM 768 C CA . MET A 1 98 ? -7.439 1.731 6.191 1.00 93.12 98 MET A CA 1
ATOM 769 C C . MET A 1 98 ? -7.664 0.718 7.331 1.00 93.12 98 MET A C 1
ATOM 771 O O . MET A 1 98 ? -6.698 0.236 7.931 1.00 93.12 98 MET A O 1
ATOM 775 N N . PRO A 1 99 ? -8.919 0.360 7.659 1.00 93.75 99 PRO A N 1
ATOM 776 C CA . PRO A 1 99 ? -9.198 -0.653 8.676 1.00 93.75 99 PRO A CA 1
ATOM 777 C C . PRO A 1 99 ? -8.539 -2.013 8.412 1.00 93.75 99 PRO A C 1
ATOM 779 O O . PRO A 1 99 ? -8.164 -2.684 9.362 1.00 93.75 99 PRO A O 1
ATOM 782 N N . ASP A 1 100 ? -8.377 -2.434 7.162 1.00 87.00 100 ASP A N 1
ATOM 783 C CA . ASP A 1 100 ? -7.886 -3.770 6.790 1.00 87.00 100 ASP A CA 1
ATOM 784 C C . ASP A 1 100 ? -6.623 -3.763 5.910 1.00 87.00 100 ASP A C 1
ATOM 786 O O . ASP A 1 100 ? -6.014 -4.812 5.688 1.00 87.00 100 ASP A O 1
ATOM 790 N N . HIS A 1 101 ? -6.181 -2.600 5.429 1.00 93.31 101 HIS A N 1
ATOM 791 C CA . HIS A 1 101 ? -4.994 -2.469 4.584 1.00 93.31 101 HIS A CA 1
ATOM 792 C C . HIS A 1 101 ? -4.347 -1.089 4.680 1.00 93.31 101 HIS A C 1
ATOM 794 O O . HIS A 1 101 ? -4.894 -0.156 5.255 1.00 93.31 101 HIS A O 1
ATOM 800 N N . VAL A 1 102 ? -3.156 -0.952 4.112 1.00 96.00 102 VAL A N 1
ATOM 801 C CA . VAL A 1 102 ? -2.391 0.294 4.089 1.00 96.00 102 VAL A CA 1
ATOM 802 C C . VAL A 1 102 ? -1.950 0.583 2.669 1.00 96.00 102 VAL A C 1
ATOM 804 O O . VAL A 1 102 ? -1.439 -0.308 1.990 1.00 96.00 102 VAL A O 1
ATOM 807 N N . HIS A 1 103 ? -2.096 1.835 2.251 1.00 95.19 103 HIS A N 1
ATOM 808 C CA . HIS A 1 103 ? -1.550 2.368 1.013 1.00 95.19 103 HIS A CA 1
ATOM 809 C C . HIS A 1 103 ? -0.392 3.320 1.315 1.00 95.19 103 HIS A C 1
ATOM 811 O O . HIS A 1 103 ? -0.528 4.218 2.143 1.00 95.19 103 HIS A O 1
ATOM 817 N N . MET A 1 104 ? 0.742 3.155 0.636 1.00 96.25 104 MET A N 1
ATOM 818 C CA . MET A 1 104 ? 1.905 4.031 0.780 1.00 96.25 104 MET A CA 1
ATOM 819 C C . MET A 1 104 ? 2.472 4.418 -0.577 1.00 96.25 104 MET A C 1
ATOM 821 O O . MET A 1 104 ? 2.679 3.567 -1.436 1.00 96.25 104 MET A O 1
ATOM 825 N N . LEU A 1 105 ? 2.783 5.697 -0.749 1.00 93.75 105 LEU A N 1
ATOM 826 C CA . LEU A 1 105 ? 3.554 6.219 -1.869 1.00 93.75 105 LEU A CA 1
ATOM 827 C C . LEU A 1 105 ? 4.824 6.851 -1.305 1.00 93.75 105 LEU A C 1
ATOM 829 O O . LEU A 1 105 ? 4.736 7.811 -0.540 1.00 93.75 105 LEU A O 1
ATOM 833 N N . PHE A 1 106 ? 6.003 6.332 -1.643 1.00 93.44 106 PHE A N 1
ATOM 834 C CA . PHE A 1 106 ? 7.255 6.850 -1.082 1.00 93.44 106 PHE A CA 1
ATOM 835 C C . PHE A 1 106 ? 8.460 6.695 -2.010 1.00 93.44 106 PHE A C 1
ATOM 837 O O . PHE A 1 106 ? 8.468 5.879 -2.928 1.00 93.44 106 PHE A O 1
ATOM 844 N N . THR A 1 107 ? 9.510 7.462 -1.719 1.00 88.50 107 THR A N 1
ATOM 845 C CA . THR A 1 107 ? 10.821 7.380 -2.373 1.00 88.50 107 THR A CA 1
ATOM 846 C C . THR A 1 107 ? 11.896 7.031 -1.343 1.00 88.50 107 THR A C 1
ATOM 848 O O . THR A 1 107 ? 12.146 7.846 -0.444 1.00 88.50 107 THR A O 1
ATOM 851 N N . PRO A 1 108 ? 12.568 5.866 -1.446 1.00 88.38 108 PRO A N 1
ATOM 852 C CA . PRO A 1 108 ? 13.757 5.577 -0.649 1.00 88.38 108 PRO A CA 1
ATOM 853 C C . PRO A 1 108 ? 14.797 6.678 -0.833 1.00 88.38 108 PRO A C 1
ATOM 855 O O . PRO A 1 108 ? 14.973 7.161 -1.945 1.00 88.38 108 PRO A O 1
ATOM 858 N N . GLN A 1 109 ? 15.480 7.082 0.233 1.00 87.25 109 GLN A N 1
ATOM 859 C CA . GLN A 1 109 ? 16.516 8.114 0.183 1.00 87.25 109 GLN A CA 1
ATOM 860 C C . GLN A 1 109 ? 17.909 7.495 0.245 1.00 87.25 109 GLN A C 1
ATOM 862 O O . GLN A 1 109 ? 18.153 6.566 1.022 1.00 87.25 109 GLN A O 1
ATOM 867 N N . ARG A 1 110 ? 18.843 8.035 -0.541 1.00 86.25 110 ARG A N 1
ATOM 868 C CA . ARG A 1 110 ? 20.249 7.623 -0.500 1.00 86.25 110 ARG A CA 1
ATOM 869 C C . ARG A 1 110 ? 20.854 7.985 0.852 1.00 86.25 110 ARG A C 1
ATOM 871 O O . ARG A 1 110 ? 20.789 9.138 1.266 1.00 86.25 110 ARG A O 1
ATOM 878 N N . GLN A 1 111 ? 21.448 7.006 1.521 1.00 89.38 111 GLN A N 1
ATOM 879 C CA . GLN A 1 111 ? 22.093 7.200 2.816 1.00 89.38 111 GLN A CA 1
ATOM 880 C C . GLN A 1 111 ? 23.544 7.677 2.655 1.00 89.38 111 GLN A C 1
ATOM 882 O O . GLN A 1 111 ? 24.099 7.669 1.553 1.00 89.38 111 GLN A O 1
ATOM 887 N N . ALA A 1 112 ? 24.156 8.125 3.756 1.00 82.69 112 ALA A N 1
ATOM 888 C CA . ALA A 1 112 ? 25.502 8.708 3.763 1.00 82.69 112 ALA A CA 1
ATOM 889 C C . ALA A 1 112 ? 26.594 7.734 3.280 1.00 82.69 112 ALA A C 1
ATOM 891 O O . ALA A 1 112 ? 27.550 8.147 2.629 1.00 82.69 112 ALA A O 1
ATOM 892 N N . ASP A 1 113 ? 26.417 6.439 3.531 1.00 83.06 113 ASP A N 1
ATOM 893 C CA . ASP A 1 113 ? 27.275 5.353 3.033 1.00 83.06 113 ASP A CA 1
ATOM 894 C C . ASP A 1 113 ? 27.014 4.990 1.557 1.00 83.06 113 ASP A C 1
ATOM 896 O O . ASP A 1 113 ? 27.628 4.083 0.995 1.00 83.06 113 ASP A O 1
ATOM 900 N N . GLY A 1 114 ? 26.106 5.717 0.906 1.00 77.88 114 GLY A N 1
ATOM 901 C CA . GLY A 1 114 ? 25.742 5.553 -0.488 1.00 77.88 114 GLY A CA 1
ATOM 902 C C . GLY A 1 114 ? 24.701 4.473 -0.756 1.00 77.88 114 GLY A C 1
ATOM 903 O O . GLY A 1 114 ? 24.329 4.321 -1.923 1.00 77.88 114 GLY A O 1
ATOM 904 N N . HIS A 1 115 ? 24.207 3.762 0.264 1.00 81.38 115 HIS A N 1
ATOM 905 C CA . HIS A 1 115 ? 23.202 2.722 0.077 1.00 81.38 115 HIS A CA 1
ATOM 906 C C . HIS A 1 115 ? 21.784 3.296 -0.061 1.00 81.38 115 HIS A C 1
ATOM 908 O O . HIS A 1 115 ? 21.428 4.307 0.549 1.00 81.38 115 HIS A O 1
ATOM 914 N N . TRP A 1 116 ? 20.921 2.593 -0.793 1.00 81.81 116 TRP A N 1
ATOM 915 C CA . TRP A 1 116 ? 19.482 2.861 -0.824 1.00 81.81 116 TRP A CA 1
ATOM 916 C C . TRP A 1 116 ? 18.746 1.808 0.010 1.00 81.81 116 TRP A C 1
ATOM 918 O O . TRP A 1 116 ? 19.009 0.612 -0.162 1.00 81.81 116 TRP A O 1
ATOM 928 N N . PRO A 1 117 ? 17.840 2.208 0.920 1.00 80.12 117 PRO A N 1
ATOM 929 C CA . PRO A 1 117 ? 16.973 1.262 1.605 1.00 80.12 117 PRO A CA 1
ATOM 930 C C . PRO A 1 117 ? 16.162 0.447 0.590 1.00 80.12 117 PRO A C 1
ATOM 932 O O . PRO A 1 117 ? 15.471 1.013 -0.255 1.00 80.12 117 PRO A O 1
ATOM 935 N N . SER A 1 118 ? 16.257 -0.883 0.670 1.00 82.25 118 SER A N 1
ATOM 936 C CA . SER A 1 118 ? 15.471 -1.779 -0.192 1.00 82.25 118 SER A CA 1
ATOM 937 C C . SER A 1 118 ? 13.994 -1.784 0.196 1.00 82.25 118 SER A C 1
ATOM 939 O O . SER A 1 118 ? 13.639 -1.493 1.346 1.00 82.25 118 SER A O 1
ATOM 941 N N . LEU A 1 119 ? 13.140 -2.198 -0.738 1.00 82.31 119 LEU A N 1
ATOM 942 C CA . LEU A 1 119 ? 11.705 -2.312 -0.507 1.00 82.31 119 LEU A CA 1
ATOM 943 C C . LEU A 1 119 ? 11.411 -3.335 0.585 1.00 82.31 119 LEU A C 1
ATOM 945 O O . LEU A 1 119 ? 10.649 -3.085 1.517 1.00 82.31 119 LEU A O 1
ATOM 949 N N . ALA A 1 120 ? 12.113 -4.464 0.521 1.00 78.56 120 ALA A N 1
ATOM 950 C CA . ALA A 1 120 ? 11.983 -5.512 1.512 1.00 78.56 120 ALA A CA 1
ATOM 951 C C . ALA A 1 120 ? 12.446 -5.075 2.909 1.00 78.56 120 ALA A C 1
ATOM 953 O O . ALA A 1 120 ? 11.843 -5.486 3.897 1.00 78.56 120 ALA A O 1
ATOM 954 N N . TRP A 1 121 ? 13.483 -4.235 3.010 1.00 87.62 121 TRP A N 1
ATOM 955 C CA . TRP A 1 121 ? 13.878 -3.651 4.294 1.00 87.62 121 TRP A CA 1
ATOM 956 C C . TRP A 1 121 ? 12.781 -2.736 4.843 1.00 87.62 121 TRP A C 1
ATOM 958 O O . TRP A 1 121 ? 12.417 -2.868 6.010 1.00 87.62 121 TRP A O 1
ATOM 968 N N . ALA A 1 122 ? 12.218 -1.858 4.005 1.00 88.44 122 ALA A N 1
ATOM 969 C CA . ALA A 1 122 ? 11.144 -0.956 4.415 1.00 88.44 122 ALA A CA 1
ATOM 970 C C . ALA A 1 122 ? 9.923 -1.749 4.903 1.00 88.44 122 ALA A C 1
ATOM 972 O O . ALA A 1 122 ? 9.408 -1.501 5.993 1.00 88.44 122 ALA A O 1
ATOM 973 N N . MET A 1 123 ? 9.515 -2.769 4.144 1.00 88.94 123 MET A N 1
ATOM 974 C CA . MET A 1 123 ? 8.386 -3.627 4.501 1.00 88.94 123 MET A CA 1
ATOM 975 C C . MET A 1 123 ? 8.653 -4.447 5.758 1.00 88.94 123 MET A C 1
ATOM 977 O O . MET A 1 123 ? 7.778 -4.527 6.615 1.00 88.94 123 MET A O 1
ATOM 981 N N . GLN A 1 124 ? 9.859 -4.990 5.934 1.00 82.69 124 GLN A N 1
ATOM 982 C CA . GLN A 1 124 ? 10.230 -5.691 7.163 1.00 82.69 124 GLN A CA 1
ATOM 983 C C . GLN A 1 124 ? 10.218 -4.750 8.374 1.00 82.69 124 GLN A C 1
ATOM 985 O O . GLN A 1 124 ? 9.721 -5.127 9.436 1.00 82.69 124 GLN A O 1
ATOM 990 N N . SER A 1 125 ? 10.739 -3.528 8.218 1.00 87.00 125 SER A N 1
ATOM 991 C CA . SER A 1 125 ? 10.757 -2.516 9.275 1.00 87.00 125 SER A CA 1
ATOM 992 C C . SER A 1 125 ? 9.342 -2.139 9.705 1.00 87.00 125 SER A C 1
ATOM 994 O O . SER A 1 125 ? 9.096 -2.038 10.900 1.00 87.00 125 SER A O 1
ATOM 996 N N . ILE A 1 126 ? 8.419 -1.947 8.760 1.00 93.56 126 ILE A N 1
ATOM 997 C CA . ILE A 1 126 ? 7.053 -1.490 9.047 1.00 93.56 126 ILE A CA 1
ATOM 998 C C . ILE A 1 126 ? 6.165 -2.664 9.479 1.00 93.56 126 ILE A C 1
ATOM 1000 O O . ILE A 1 126 ? 5.654 -2.668 10.600 1.00 93.56 126 ILE A O 1
ATOM 1004 N N . LYS A 1 127 ? 6.006 -3.695 8.637 1.00 90.44 127 LYS A N 1
ATOM 1005 C CA . LYS A 1 127 ? 5.122 -4.849 8.900 1.00 90.44 127 LYS A CA 1
ATOM 1006 C C . LYS A 1 127 ? 5.609 -5.670 10.096 1.00 90.44 127 LYS A C 1
ATOM 1008 O O . LYS A 1 127 ? 4.801 -6.115 10.906 1.00 90.44 127 LYS A O 1
ATOM 1013 N N . GLY A 1 128 ? 6.925 -5.850 10.238 1.00 85.62 128 GLY A N 1
ATOM 1014 C CA . GLY A 1 128 ? 7.512 -6.605 11.347 1.00 85.62 128 GLY A CA 1
ATOM 1015 C C . GLY A 1 128 ? 7.339 -5.909 12.698 1.00 85.62 128 GLY A C 1
ATOM 1016 O O . GLY A 1 128 ? 6.947 -6.554 13.672 1.00 85.62 128 GLY A O 1
ATOM 1017 N N . PHE A 1 129 ? 7.584 -4.595 12.753 1.00 90.31 129 PHE A N 1
ATOM 1018 C CA . PHE A 1 129 ? 7.381 -3.790 13.962 1.00 90.31 129 PHE A CA 1
ATOM 1019 C C . PHE A 1 129 ? 5.904 -3.741 14.365 1.00 90.31 129 PHE A C 1
ATOM 1021 O O . PHE A 1 129 ? 5.552 -4.127 15.479 1.00 90.31 129 PHE A O 1
ATOM 1028 N N . THR A 1 130 ? 5.035 -3.326 13.440 1.00 94.12 130 THR A N 1
ATOM 1029 C CA . THR A 1 130 ? 3.593 -3.176 13.699 1.00 94.12 130 THR A CA 1
ATOM 1030 C C . THR A 1 130 ? 2.935 -4.512 14.027 1.00 94.12 130 THR A C 1
ATOM 1032 O O . THR A 1 130 ? 2.164 -4.589 14.978 1.00 94.12 130 THR A O 1
ATOM 1035 N N . GLY A 1 131 ? 3.295 -5.586 13.314 1.00 92.00 131 GLY A N 1
ATOM 1036 C CA . GLY A 1 131 ? 2.785 -6.929 13.573 1.00 92.00 131 GLY A CA 1
ATOM 1037 C C . GLY A 1 131 ? 3.086 -7.400 14.992 1.00 92.00 131 GLY A C 1
ATOM 1038 O O . GLY A 1 131 ? 2.190 -7.867 15.689 1.00 92.00 131 GLY A O 1
ATOM 1039 N N . ARG A 1 132 ? 4.329 -7.216 15.452 1.00 89.88 132 ARG A N 1
ATOM 1040 C CA . ARG A 1 132 ? 4.719 -7.557 16.825 1.00 89.88 132 ARG A CA 1
ATOM 1041 C C . ARG A 1 132 ? 3.966 -6.712 17.848 1.00 89.88 132 ARG A C 1
ATOM 1043 O O . ARG A 1 132 ? 3.386 -7.256 18.781 1.00 89.88 132 ARG A O 1
ATOM 1050 N N . ARG A 1 133 ? 3.952 -5.393 17.656 1.00 93.50 133 ARG A N 1
ATOM 1051 C CA . ARG A 1 133 ? 3.409 -4.465 18.645 1.00 93.50 133 ARG A CA 1
ATOM 1052 C C . ARG A 1 133 ? 1.894 -4.590 18.808 1.00 93.50 133 ARG A C 1
ATOM 1054 O O . ARG A 1 133 ? 1.393 -4.535 19.923 1.00 93.50 133 ARG A O 1
ATOM 1061 N N . ILE A 1 134 ? 1.169 -4.797 17.714 1.00 93.81 134 ILE A N 1
ATOM 1062 C CA . ILE A 1 134 ? -0.283 -5.004 17.750 1.00 93.81 134 ILE A CA 1
ATOM 1063 C C . ILE A 1 134 ? -0.622 -6.360 18.372 1.00 93.81 134 ILE A C 1
ATOM 1065 O O . ILE A 1 134 ? -1.545 -6.441 19.173 1.00 93.81 134 ILE A O 1
ATOM 1069 N N . ASN A 1 135 ? 0.144 -7.411 18.075 1.00 92.50 135 ASN A N 1
ATOM 1070 C CA . ASN A 1 135 ? -0.033 -8.705 18.736 1.00 92.50 135 ASN A CA 1
ATOM 1071 C C . ASN A 1 135 ? 0.132 -8.601 20.261 1.00 92.50 135 ASN A C 1
ATOM 1073 O O . ASN A 1 135 ? -0.700 -9.121 20.998 1.00 92.50 135 ASN A O 1
ATOM 1077 N N . GLU A 1 136 ? 1.149 -7.871 20.734 1.00 93.06 136 GLU A N 1
ATOM 1078 C CA . GLU A 1 136 ? 1.327 -7.576 22.164 1.00 93.06 136 GLU A CA 1
ATOM 1079 C C . GLU A 1 136 ? 0.112 -6.842 22.751 1.00 93.06 136 GLU A C 1
ATOM 1081 O O . GLU A 1 136 ? -0.389 -7.239 23.800 1.00 93.06 136 GLU A O 1
ATOM 1086 N N . LEU A 1 137 ? -0.393 -5.807 22.066 1.00 92.75 137 LEU A N 1
ATOM 1087 C CA . LEU A 1 137 ? -1.568 -5.040 22.503 1.00 92.75 137 LEU A CA 1
ATOM 1088 C C . LEU A 1 137 ? -2.847 -5.888 22.544 1.00 92.75 137 LEU A C 1
ATOM 1090 O O . LEU A 1 137 ? -3.687 -5.694 23.418 1.00 92.75 137 LEU A O 1
ATOM 1094 N N . ARG A 1 138 ? -2.986 -6.834 21.611 1.00 93.94 138 ARG A N 1
ATOM 1095 C CA . ARG A 1 138 ? -4.119 -7.763 21.527 1.00 93.94 138 ARG A CA 1
ATOM 1096 C C . ARG A 1 138 ? -3.969 -8.989 22.436 1.00 93.94 138 ARG A C 1
ATOM 1098 O O . ARG A 1 138 ? -4.900 -9.785 22.513 1.00 93.94 138 ARG A O 1
ATOM 1105 N N . GLY A 1 139 ? -2.814 -9.182 23.080 1.00 92.00 139 GLY A N 1
ATOM 1106 C CA . GLY A 1 139 ? -2.513 -10.388 23.856 1.00 92.00 139 GLY A CA 1
ATOM 1107 C C . GLY A 1 139 ? -2.486 -11.671 23.014 1.00 92.00 139 GLY A C 1
ATOM 1108 O O . GLY A 1 139 ? -2.776 -12.749 23.529 1.00 92.00 139 GLY A O 1
ATOM 1109 N N . CYS A 1 140 ? -2.181 -11.573 21.718 1.00 89.44 140 CYS A N 1
ATOM 1110 C CA . CYS A 1 140 ? -2.150 -12.708 20.798 1.00 89.44 140 CYS A CA 1
ATOM 1111 C C . CYS A 1 140 ? -0.756 -12.925 20.195 1.00 89.44 140 CYS A C 1
ATOM 1113 O O . CYS A 1 140 ? 0.150 -12.106 20.330 1.00 89.44 140 CYS A O 1
ATOM 1115 N N . THR A 1 141 ? -0.566 -14.063 19.531 1.00 81.88 141 THR A N 1
ATOM 1116 C CA . THR A 1 141 ? 0.664 -14.401 18.805 1.00 81.88 141 THR A CA 1
ATOM 1117 C C . THR A 1 141 ? 0.317 -14.842 17.382 1.00 81.88 141 THR A C 1
ATOM 1119 O O . THR A 1 141 ? -0.804 -15.268 17.104 1.00 81.88 141 THR A O 1
ATOM 1122 N N . GLY A 1 142 ? 1.269 -14.718 16.453 1.00 81.94 142 GLY A N 1
ATOM 1123 C CA . GLY A 1 142 ? 1.095 -15.125 15.054 1.00 81.94 142 GLY A CA 1
ATOM 1124 C C . GLY A 1 142 ? 1.313 -13.994 14.049 1.00 81.94 142 GLY A C 1
ATOM 1125 O O . GLY A 1 142 ? 1.896 -12.958 14.364 1.00 81.94 142 GLY A O 1
ATOM 1126 N N . ARG A 1 143 ? 0.882 -14.205 12.803 1.00 84.50 143 ARG A N 1
ATOM 1127 C CA . ARG A 1 143 ? 1.027 -13.216 11.725 1.00 84.50 143 ARG A CA 1
ATOM 1128 C C . ARG A 1 143 ? -0.161 -12.262 11.705 1.00 84.50 143 ARG A C 1
ATOM 1130 O O . ARG A 1 143 ? -1.303 -12.704 11.609 1.00 84.50 143 ARG A O 1
ATOM 1137 N N . LEU A 1 144 ? 0.130 -10.964 11.758 1.00 85.75 144 LEU A N 1
ATOM 1138 C CA . LEU A 1 144 ? -0.877 -9.913 11.606 1.00 85.75 144 LEU A CA 1
ATOM 1139 C C . LEU A 1 144 ? -1.132 -9.582 10.130 1.00 85.75 144 LEU A C 1
ATOM 1141 O O . LEU A 1 144 ? -2.277 -9.475 9.700 1.00 85.75 144 LEU A O 1
ATOM 1145 N N . TRP A 1 145 ? -0.055 -9.417 9.364 1.00 84.81 145 TRP A N 1
ATOM 1146 C CA . TRP A 1 145 ? -0.089 -9.040 7.954 1.00 84.81 145 TRP A CA 1
ATOM 1147 C C . TRP A 1 145 ? -0.025 -10.274 7.057 1.00 84.81 145 TRP A C 1
ATOM 1149 O O . TRP A 1 145 ? 0.579 -11.279 7.435 1.00 84.81 145 TRP A O 1
ATOM 1159 N N . LEU A 1 146 ? -0.581 -10.173 5.849 1.00 71.50 146 LEU A N 1
ATOM 1160 C CA . LEU A 1 146 ? -0.220 -11.091 4.766 1.00 71.50 146 LEU A CA 1
ATOM 1161 C C . LEU A 1 146 ? 1.291 -11.018 4.511 1.00 71.50 146 LEU A C 1
ATOM 1163 O O . LEU A 1 146 ? 1.886 -9.953 4.685 1.00 71.50 146 LEU A O 1
ATOM 1167 N N . ASP A 1 147 ? 1.916 -12.119 4.091 1.00 68.62 147 ASP A N 1
ATOM 1168 C CA . ASP A 1 147 ? 3.360 -12.137 3.805 1.00 68.62 147 ASP A CA 1
ATOM 1169 C C . ASP A 1 147 ? 3.696 -11.180 2.647 1.00 68.62 147 ASP A C 1
ATOM 1171 O O . ASP A 1 147 ? 4.565 -10.311 2.771 1.00 68.62 147 ASP A O 1
ATOM 1175 N N . GLU A 1 148 ? 2.911 -11.262 1.575 1.00 70.75 148 GLU A N 1
ATOM 1176 C CA . GLU A 1 148 ? 3.066 -10.462 0.362 1.00 70.75 148 GLU A CA 1
ATOM 1177 C C . GLU A 1 148 ? 2.563 -9.019 0.519 1.00 70.75 148 GLU A C 1
ATOM 1179 O O . GLU A 1 148 ? 1.838 -8.653 1.451 1.00 70.75 148 GLU A O 1
ATOM 1184 N N . TYR A 1 149 ? 2.973 -8.173 -0.419 1.00 75.62 149 TYR A N 1
ATOM 1185 C CA . TYR A 1 149 ? 2.460 -6.823 -0.623 1.00 75.62 149 TYR A CA 1
ATOM 1186 C C . TYR A 1 149 ? 2.432 -6.534 -2.125 1.00 75.62 149 TYR A C 1
ATOM 1188 O O . TYR A 1 149 ? 3.214 -7.092 -2.892 1.00 75.62 149 TYR A O 1
ATOM 1196 N N . PHE A 1 150 ? 1.509 -5.680 -2.555 1.00 69.81 150 PHE A N 1
ATOM 1197 C CA . PHE A 1 150 ? 1.472 -5.198 -3.928 1.00 69.81 150 PHE A CA 1
ATOM 1198 C C . PHE A 1 150 ? 2.394 -3.992 -4.054 1.00 69.81 150 PHE A C 1
ATOM 1200 O O . PHE A 1 150 ? 2.247 -3.041 -3.289 1.00 69.81 150 PHE A O 1
ATOM 1207 N N . ASP A 1 151 ? 3.302 -4.014 -5.023 1.00 78.56 151 ASP A N 1
ATOM 1208 C CA . ASP A 1 151 ? 4.169 -2.893 -5.362 1.00 78.56 151 ASP A CA 1
ATOM 1209 C C . ASP A 1 151 ? 4.054 -2.503 -6.838 1.00 78.56 151 ASP A C 1
ATOM 1211 O O . ASP A 1 151 ? 3.776 -3.322 -7.720 1.00 78.56 151 ASP A O 1
ATOM 1215 N N . HIS A 1 152 ? 4.285 -1.222 -7.102 1.00 77.88 152 HIS A N 1
ATOM 1216 C CA . HIS A 1 152 ? 4.364 -0.666 -8.443 1.00 77.88 152 HIS A CA 1
ATOM 1217 C C . HIS A 1 152 ? 5.305 0.540 -8.466 1.00 77.88 152 HIS A C 1
ATOM 1219 O O . HIS A 1 152 ? 5.168 1.456 -7.653 1.00 77.88 152 HIS A O 1
ATOM 1225 N N . ILE A 1 153 ? 6.254 0.556 -9.407 1.00 77.56 153 ILE A N 1
ATOM 1226 C CA . ILE A 1 153 ? 7.099 1.730 -9.655 1.00 77.56 153 ILE A CA 1
ATOM 1227 C C . ILE A 1 153 ? 6.293 2.746 -10.458 1.00 77.56 153 ILE A C 1
ATOM 1229 O O . ILE A 1 153 ? 5.888 2.454 -11.586 1.00 77.56 153 ILE A O 1
ATOM 1233 N N . VAL A 1 154 ? 6.143 3.943 -9.899 1.00 73.00 154 VAL A N 1
ATOM 1234 C CA . VAL A 1 154 ? 5.551 5.098 -10.575 1.00 73.00 154 VAL A CA 1
ATOM 1235 C C . VAL A 1 154 ? 6.551 5.666 -11.581 1.00 73.00 154 VAL A C 1
ATOM 1237 O O . VAL A 1 154 ? 7.712 5.918 -11.251 1.00 73.00 154 VAL A O 1
ATOM 1240 N N . ARG A 1 155 ? 6.105 5.817 -12.827 1.00 72.06 155 ARG A N 1
ATOM 1241 C CA . ARG A 1 155 ? 6.966 6.041 -13.999 1.00 72.06 155 ARG A CA 1
ATOM 1242 C C . ARG A 1 155 ? 7.010 7.487 -14.451 1.00 72.06 155 ARG A C 1
ATOM 1244 O O . ARG A 1 155 ? 7.994 7.891 -15.063 1.00 72.06 155 ARG A O 1
ATOM 1251 N N . ASP A 1 156 ? 5.953 8.235 -14.169 1.00 66.69 156 ASP A N 1
ATOM 1252 C CA . ASP A 1 156 ? 5.817 9.631 -14.544 1.00 66.69 156 ASP A CA 1
ATOM 1253 C C . ASP A 1 156 ? 4.946 10.396 -13.538 1.00 66.69 156 ASP A C 1
ATOM 1255 O O . ASP A 1 156 ? 4.346 9.836 -12.618 1.00 66.69 156 ASP A O 1
ATOM 1259 N N . GLU A 1 157 ? 4.918 11.713 -13.702 1.00 62.31 157 GLU A N 1
ATOM 1260 C CA . GLU A 1 157 ? 4.188 12.631 -12.831 1.00 62.31 157 GLU A CA 1
ATOM 1261 C C . GLU A 1 157 ? 2.667 12.422 -12.880 1.00 62.31 157 GLU A C 1
ATOM 1263 O O . GLU A 1 157 ? 1.974 12.573 -11.872 1.00 62.31 157 GLU A O 1
ATOM 1268 N N . ARG A 1 158 ? 2.120 12.042 -14.037 1.00 70.25 158 ARG A N 1
ATOM 1269 C CA . ARG A 1 158 ? 0.681 11.815 -14.163 1.00 70.25 158 ARG A CA 1
ATOM 1270 C C . ARG A 1 158 ? 0.264 10.600 -13.353 1.00 70.25 158 ARG A C 1
ATOM 1272 O O . ARG A 1 158 ? -0.675 10.683 -12.565 1.00 70.25 158 ARG A O 1
ATOM 1279 N N . GLU A 1 159 ? 1.003 9.507 -13.491 1.00 73.19 159 GLU A N 1
ATOM 1280 C CA . GLU A 1 159 ? 0.809 8.307 -12.687 1.00 73.19 159 GLU A CA 1
ATOM 1281 C C . GLU A 1 159 ? 1.005 8.592 -11.191 1.00 73.19 159 GLU A C 1
ATOM 1283 O O . GLU A 1 159 ? 0.237 8.100 -10.365 1.00 73.19 159 GLU A O 1
ATOM 1288 N N . TYR A 1 160 ? 1.970 9.443 -10.831 1.00 76.62 160 TYR A N 1
ATOM 1289 C CA . TYR A 1 160 ? 2.160 9.893 -9.452 1.00 76.62 160 TYR A CA 1
ATOM 1290 C C . TYR A 1 160 ? 0.891 10.533 -8.876 1.00 76.62 160 TYR A C 1
ATOM 1292 O O . TYR A 1 160 ? 0.417 10.109 -7.819 1.00 76.62 160 TYR A O 1
ATOM 1300 N N . PHE A 1 161 ? 0.303 11.509 -9.573 1.00 75.31 161 PHE A N 1
ATOM 1301 C CA . PHE A 1 161 ? -0.918 12.170 -9.106 1.00 75.31 161 PHE A CA 1
ATOM 1302 C C . PHE A 1 161 ? -2.144 11.256 -9.152 1.00 75.31 161 PHE A C 1
ATOM 1304 O O . PHE A 1 161 ? -3.007 11.355 -8.280 1.00 75.31 161 PHE A O 1
ATOM 1311 N N . GLU A 1 162 ?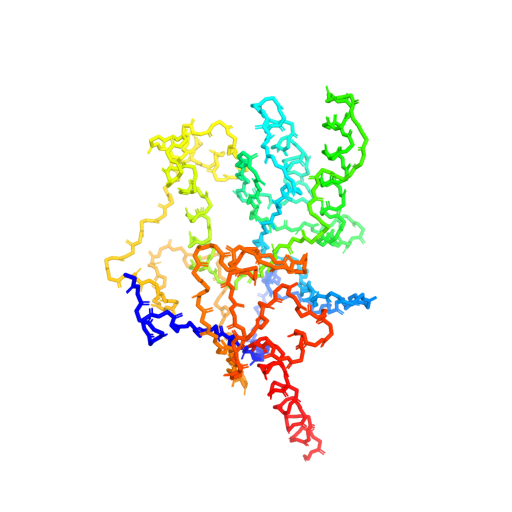 -2.230 10.345 -10.123 1.00 75.12 162 GLU A N 1
ATOM 1312 C CA . GLU A 1 162 ? -3.288 9.334 -10.172 1.00 75.12 162 GLU A CA 1
ATOM 1313 C C . GLU A 1 162 ? -3.249 8.420 -8.944 1.00 75.12 162 GLU A C 1
ATOM 1315 O O . GLU A 1 162 ? -4.279 8.238 -8.293 1.00 75.12 162 GLU A O 1
ATOM 1320 N N . VAL A 1 163 ? -2.071 7.901 -8.589 1.00 75.69 163 VAL A N 1
ATOM 1321 C CA . VAL A 1 163 ? -1.884 7.047 -7.408 1.00 75.69 163 VAL A CA 1
ATOM 1322 C C . VAL A 1 163 ? -2.129 7.829 -6.120 1.00 75.69 163 VAL A C 1
ATOM 1324 O O . VAL A 1 163 ? -2.862 7.359 -5.252 1.00 75.69 163 VAL A O 1
ATOM 1327 N N . LEU A 1 164 ? -1.552 9.026 -5.998 1.00 80.50 164 LEU A N 1
ATOM 1328 C CA . LEU A 1 164 ? -1.694 9.871 -4.813 1.00 80.50 164 LEU A CA 1
ATOM 1329 C C . LEU A 1 164 ? -3.166 10.214 -4.554 1.00 80.50 164 LEU A C 1
ATOM 1331 O O . LEU A 1 164 ? -3.649 10.063 -3.433 1.00 80.50 164 LEU A O 1
ATOM 1335 N N . ARG A 1 165 ? -3.899 10.604 -5.602 1.00 80.50 165 ARG A N 1
ATOM 1336 C CA . ARG A 1 165 ? -5.340 10.861 -5.530 1.00 80.50 165 ARG A CA 1
ATOM 1337 C C . ARG A 1 165 ? -6.125 9.600 -5.207 1.00 80.50 165 ARG A C 1
ATOM 1339 O O . ARG A 1 165 ? -7.008 9.659 -4.364 1.00 80.50 165 ARG A O 1
ATOM 1346 N N . TYR A 1 166 ? -5.812 8.476 -5.854 1.00 78.31 166 TYR A N 1
ATOM 1347 C CA . TYR A 1 166 ? -6.469 7.207 -5.558 1.00 78.31 166 TYR A CA 1
ATOM 1348 C C . TYR A 1 166 ? -6.337 6.875 -4.069 1.00 78.31 166 TYR A C 1
ATOM 1350 O O . TYR A 1 166 ? -7.343 6.607 -3.422 1.00 78.31 166 TYR A O 1
ATOM 1358 N N . PHE A 1 167 ? -5.132 6.956 -3.498 1.00 87.62 167 PHE A N 1
ATOM 1359 C CA . PHE A 1 167 ? -4.902 6.710 -2.072 1.00 87.62 167 PHE A CA 1
ATOM 1360 C C . PHE A 1 167 ? -5.677 7.676 -1.179 1.00 87.62 167 PHE A C 1
ATOM 1362 O O . PHE A 1 167 ? -6.394 7.210 -0.296 1.00 87.62 167 PHE A O 1
ATOM 1369 N N . ALA A 1 168 ? -5.598 8.982 -1.440 1.00 81.06 168 ALA A N 1
ATOM 1370 C CA . ALA A 1 168 ? -6.341 9.988 -0.683 1.00 81.06 168 ALA A CA 1
ATOM 1371 C C . ALA A 1 168 ? -7.862 9.751 -0.731 1.00 81.06 168 ALA A C 1
ATOM 1373 O O . ALA A 1 168 ? -8.539 9.883 0.278 1.00 81.06 168 ALA A O 1
ATOM 1374 N N . ASP A 1 169 ? -8.407 9.335 -1.872 1.00 80.50 169 ASP A N 1
ATOM 1375 C CA . ASP A 1 169 ? -9.849 9.145 -2.055 1.00 80.50 169 ASP A CA 1
ATOM 1376 C C . ASP A 1 169 ? -10.378 7.826 -1.453 1.00 80.50 169 ASP A C 1
ATOM 1378 O O . ASP A 1 169 ? -11.584 7.651 -1.292 1.00 80.50 169 ASP A O 1
ATOM 1382 N N . ASN A 1 170 ? -9.511 6.869 -1.090 1.00 82.25 170 ASN A N 1
ATOM 1383 C CA . ASN A 1 170 ? -9.954 5.565 -0.569 1.00 82.25 170 ASN A CA 1
ATOM 1384 C C . ASN A 1 170 ? -10.822 5.663 0.705 1.00 82.25 170 ASN A C 1
ATOM 1386 O O . ASN A 1 170 ? -11.891 5.046 0.716 1.00 82.25 170 ASN A O 1
ATOM 1390 N N . PRO A 1 171 ? -10.444 6.433 1.744 1.00 82.69 171 PRO A N 1
ATOM 1391 C CA . PRO A 1 171 ? -11.296 6.672 2.909 1.00 82.69 171 PRO A CA 1
ATOM 1392 C C . PRO A 1 171 ? -12.670 7.241 2.547 1.00 82.69 171 PRO A C 1
ATOM 1394 O O . PRO A 1 171 ? -13.680 6.774 3.071 1.00 82.69 171 PRO A O 1
ATOM 1397 N N . VAL A 1 172 ? -12.724 8.185 1.603 1.00 84.00 172 VAL A N 1
ATOM 1398 C CA . VAL A 1 172 ? -13.975 8.815 1.149 1.00 84.00 172 VAL A CA 1
ATOM 1399 C C . VAL A 1 172 ? -14.855 7.806 0.415 1.00 84.00 172 VAL A C 1
ATOM 1401 O O . VAL A 1 172 ? -16.035 7.643 0.728 1.00 84.00 172 VAL A O 1
ATOM 1404 N N . ARG A 1 173 ? -14.270 7.024 -0.499 1.00 75.94 173 ARG A N 1
ATOM 1405 C CA . ARG A 1 173 ? -14.969 5.948 -1.221 1.00 75.94 173 ARG A CA 1
ATOM 1406 C C . ARG A 1 173 ? -15.519 4.868 -0.290 1.00 75.94 173 ARG A C 1
ATOM 1408 O O . ARG A 1 173 ? -16.558 4.284 -0.595 1.00 75.94 173 ARG A O 1
ATOM 1415 N N . GLN A 1 174 ? -14.844 4.605 0.829 1.00 81.44 174 GLN A N 1
ATOM 1416 C CA . GLN A 1 174 ? -15.316 3.692 1.874 1.00 81.44 174 GLN A CA 1
ATOM 1417 C C . GLN A 1 174 ? -16.239 4.354 2.909 1.00 81.44 174 GLN A C 1
ATOM 1419 O O . GLN A 1 174 ? -16.671 3.682 3.843 1.00 81.44 174 GLN A O 1
ATOM 1424 N N . LYS A 1 175 ? -16.589 5.635 2.731 1.00 90.31 175 LYS A N 1
ATOM 1425 C CA . LYS A 1 175 ? -17.445 6.409 3.643 1.00 90.31 175 LYS A CA 1
ATOM 1426 C C . LYS A 1 175 ? -16.884 6.509 5.068 1.00 90.31 175 LYS A C 1
ATOM 1428 O O . LYS A 1 175 ? -17.643 6.562 6.030 1.00 90.31 175 LYS A O 1
ATOM 1433 N N . LEU A 1 176 ? -15.557 6.518 5.197 1.00 81.19 176 LEU A N 1
ATOM 1434 C CA . LEU A 1 176 ? -14.848 6.731 6.464 1.00 81.19 176 LEU A CA 1
ATOM 1435 C C . LEU A 1 176 ? -14.616 8.221 6.761 1.00 81.19 176 LEU A C 1
ATOM 1437 O O . LEU A 1 176 ? -14.303 8.568 7.895 1.00 81.19 176 LEU A O 1
ATOM 1441 N N . ALA A 1 177 ? -14.750 9.082 5.751 1.00 87.06 177 ALA A N 1
ATOM 1442 C CA . ALA A 1 177 ? -14.704 10.538 5.856 1.00 87.06 177 ALA A CA 1
ATOM 1443 C C . ALA A 1 177 ? -15.462 11.168 4.674 1.00 87.06 177 ALA A C 1
ATOM 1445 O O . ALA A 1 177 ? -15.597 10.527 3.629 1.00 87.06 177 ALA A O 1
ATOM 1446 N N . GLU A 1 178 ? -15.938 12.408 4.813 1.00 78.75 178 GLU A N 1
ATOM 1447 C CA . GLU A 1 178 ? -16.524 13.161 3.691 1.00 78.75 178 GLU A CA 1
ATOM 1448 C C . GLU A 1 178 ? -15.429 13.757 2.805 1.00 78.75 178 GLU A C 1
ATOM 1450 O O . GLU A 1 178 ? -15.530 13.742 1.576 1.00 78.75 178 GLU A O 1
ATOM 1455 N N . HIS A 1 179 ? -14.338 14.207 3.426 1.00 80.94 179 HIS A N 1
ATOM 1456 C CA . HIS A 1 179 ? -13.139 14.659 2.742 1.00 80.94 179 HIS A CA 1
ATOM 1457 C C . HIS A 1 179 ? -11.891 13.924 3.251 1.00 80.94 179 HIS A C 1
ATOM 1459 O O . HIS A 1 179 ? -11.740 13.642 4.435 1.00 80.94 179 HIS A O 1
ATOM 1465 N N . TRP A 1 180 ? -10.939 13.630 2.363 1.00 80.00 180 TRP A N 1
ATOM 1466 C CA . TRP A 1 180 ? -9.778 12.795 2.699 1.00 80.00 180 TRP A CA 1
ATOM 1467 C C . TRP A 1 180 ? -8.875 13.368 3.802 1.00 80.00 180 TRP A C 1
ATOM 1469 O O . TRP A 1 180 ? -8.271 12.604 4.546 1.00 80.00 180 TRP A O 1
ATOM 1479 N N . LEU A 1 181 ? -8.797 14.697 3.932 1.00 80.88 181 LEU A N 1
ATOM 1480 C CA . LEU A 1 181 ? -8.054 15.363 5.017 1.00 80.88 181 LEU A CA 1
ATOM 1481 C C . LEU A 1 181 ? -8.708 15.219 6.393 1.00 80.88 181 LEU A C 1
ATOM 1483 O O . LEU A 1 181 ? -8.053 15.463 7.399 1.00 80.88 181 LEU A O 1
ATOM 1487 N N . GLU A 1 182 ? -9.990 14.868 6.442 1.00 86.69 182 GLU A N 1
ATOM 1488 C CA . GLU A 1 182 ? -10.705 14.630 7.698 1.00 86.69 182 GLU A CA 1
ATOM 1489 C C . GLU A 1 182 ? -10.473 13.206 8.202 1.00 86.69 182 GLU A C 1
ATOM 1491 O O . GLU A 1 182 ? -10.716 12.919 9.372 1.00 86.69 182 GLU A O 1
ATOM 1496 N N . TYR A 1 183 ? -9.984 12.310 7.336 1.00 92.06 183 TYR A N 1
ATOM 1497 C CA . TYR A 1 183 ? -9.616 10.967 7.745 1.00 92.06 183 TYR A CA 1
ATOM 1498 C C . TYR A 1 183 ? -8.324 11.019 8.583 1.00 92.06 183 TYR A C 1
ATOM 1500 O O . TYR A 1 183 ? -7.267 11.349 8.038 1.00 92.06 183 TYR A O 1
ATOM 1508 N N . PRO A 1 184 ? -8.350 10.665 9.886 1.00 91.44 184 PRO A N 1
ATOM 1509 C CA . PRO A 1 184 ? -7.216 10.909 10.789 1.00 91.44 184 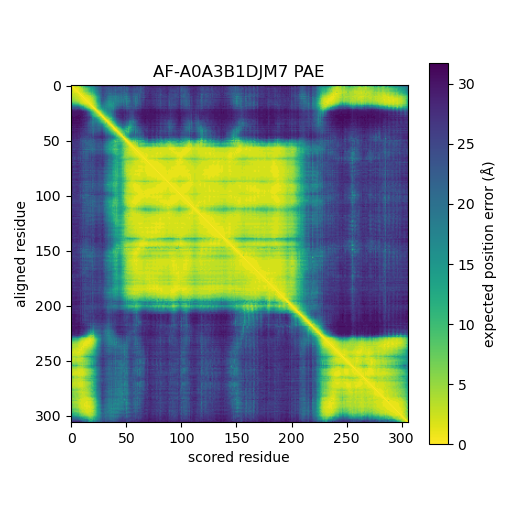PRO A CA 1
ATOM 1510 C C . PRO A 1 184 ? -5.968 10.094 10.453 1.00 91.44 184 PRO A C 1
ATOM 1512 O O . PRO A 1 184 ? -4.861 10.440 10.852 1.00 91.44 184 PRO A O 1
ATOM 1515 N N . PHE A 1 185 ? -6.144 8.992 9.722 1.00 97.00 185 PHE A N 1
ATOM 1516 C CA . PHE A 1 185 ? -5.090 8.018 9.461 1.00 97.00 185 PHE A CA 1
ATOM 1517 C C . PHE A 1 185 ? -4.426 8.228 8.088 1.00 97.00 185 PHE A C 1
ATOM 1519 O O . PHE A 1 185 ? -4.076 7.263 7.401 1.00 97.00 185 PHE A O 1
ATOM 1526 N N . VAL A 1 186 ? -4.267 9.500 7.695 1.00 93.56 186 VAL A N 1
ATOM 1527 C CA . VAL A 1 186 ? -3.509 9.960 6.519 1.00 93.56 186 VAL A CA 1
ATOM 1528 C C . VAL A 1 186 ? -2.296 10.768 6.971 1.00 93.56 186 VAL A C 1
ATOM 1530 O O . VAL A 1 186 ? -2.400 11.617 7.849 1.00 93.56 186 VAL A O 1
ATOM 1533 N N . GLY A 1 187 ? -1.146 10.560 6.334 1.00 91.88 187 GLY A N 1
ATOM 1534 C CA . GLY A 1 187 ? 0.053 11.346 6.615 1.00 91.88 187 GLY A CA 1
ATOM 1535 C C . GLY A 1 187 ? 1.047 11.399 5.463 1.00 91.88 187 GLY A C 1
ATOM 1536 O O . GLY A 1 187 ? 0.781 10.910 4.364 1.00 91.88 187 GLY A O 1
ATOM 1537 N N . GLY A 1 188 ? 2.211 11.985 5.738 1.00 90.81 188 GLY A N 1
ATOM 1538 C CA . GLY A 1 188 ? 3.283 12.214 4.770 1.00 90.81 188 GLY A CA 1
ATOM 1539 C C . GLY A 1 188 ? 3.254 13.620 4.176 1.00 90.81 188 GLY A C 1
ATOM 1540 O O . GLY A 1 188 ? 2.449 14.474 4.558 1.00 90.81 188 GLY A O 1
ATOM 1541 N N . GLU A 1 189 ? 4.131 13.846 3.205 1.00 85.69 189 GLU A N 1
ATOM 1542 C CA . GLU A 1 189 ? 4.410 15.171 2.652 1.00 85.69 189 GLU A CA 1
ATOM 1543 C C . GLU A 1 189 ? 3.170 15.867 2.058 1.00 85.69 189 GLU A C 1
ATOM 1545 O O . GLU A 1 189 ? 3.075 17.095 2.077 1.00 85.69 189 GLU A O 1
ATOM 1550 N N . VAL A 1 190 ? 2.190 15.111 1.547 1.00 78.00 190 VAL A N 1
ATOM 1551 C CA . VAL A 1 190 ? 0.939 15.678 1.019 1.00 78.00 190 VAL A CA 1
ATOM 1552 C C . VAL A 1 190 ? 0.161 16.468 2.079 1.00 78.00 190 VAL A C 1
ATOM 1554 O O . VAL A 1 190 ? -0.377 17.532 1.770 1.00 78.00 190 VAL A O 1
ATOM 1557 N N . VAL A 1 191 ? 0.132 15.988 3.327 1.00 73.44 191 VAL A N 1
ATOM 1558 C CA . VAL A 1 191 ? -0.592 16.637 4.431 1.00 73.44 191 VAL A CA 1
ATOM 1559 C C . VAL A 1 191 ? 0.157 17.895 4.859 1.00 73.44 191 VAL A C 1
ATOM 1561 O O . VAL A 1 191 ? -0.438 18.970 4.944 1.00 73.44 191 VAL A O 1
ATOM 1564 N N . GLU A 1 192 ? 1.478 17.788 5.020 1.00 74.25 192 GLU A N 1
ATOM 1565 C CA . GLU A 1 192 ? 2.357 18.910 5.368 1.00 74.25 192 GLU A CA 1
ATOM 1566 C C . GLU A 1 192 ? 2.262 20.040 4.333 1.00 74.25 192 GLU A C 1
ATOM 1568 O O . GLU A 1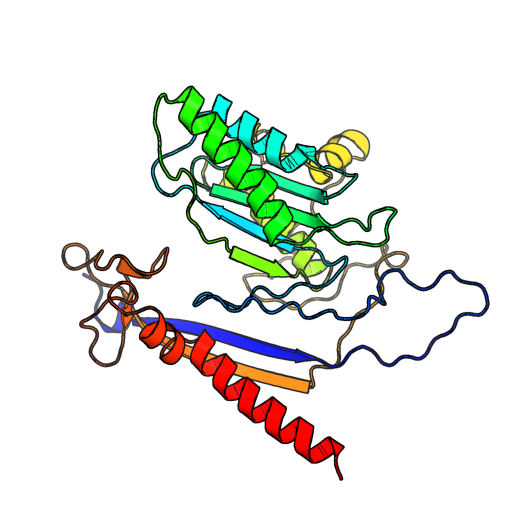 192 ? 2.099 21.214 4.678 1.00 74.25 192 GLU A O 1
ATOM 1573 N N . ARG A 1 193 ? 2.313 19.701 3.038 1.00 70.31 193 ARG A N 1
ATOM 1574 C CA . ARG A 1 193 ? 2.221 20.672 1.937 1.00 70.31 193 ARG A CA 1
ATOM 1575 C C . ARG A 1 193 ? 0.826 21.267 1.788 1.00 70.31 193 ARG A C 1
ATOM 1577 O O . ARG A 1 193 ? 0.719 22.437 1.425 1.00 70.31 193 ARG A O 1
ATOM 1584 N N . HIS A 1 194 ? -0.233 20.507 2.058 1.00 69.06 194 HIS A N 1
ATOM 1585 C CA . HIS A 1 194 ? -1.582 21.066 2.074 1.00 69.06 194 HIS A CA 1
ATOM 1586 C C . HIS A 1 194 ? -1.709 22.124 3.180 1.00 69.06 194 HIS A C 1
ATOM 1588 O O . HIS A 1 194 ? -2.138 23.244 2.912 1.00 69.06 194 HIS A O 1
ATOM 1594 N N . GLN A 1 195 ? -1.273 21.799 4.400 1.00 69.88 195 GLN A N 1
ATOM 1595 C CA . GLN A 1 195 ? -1.362 22.697 5.557 1.00 69.88 195 GLN A CA 1
ATOM 1596 C C . GLN A 1 195 ? -0.494 23.955 5.409 1.00 69.88 195 GLN A C 1
ATOM 1598 O O . GLN A 1 195 ? -0.923 25.043 5.779 1.00 69.88 195 GLN A O 1
ATOM 1603 N N . THR A 1 196 ? 0.714 23.824 4.853 1.00 58.22 196 THR A N 1
ATOM 1604 C CA . THR A 1 196 ? 1.685 24.934 4.779 1.00 58.22 196 THR A CA 1
ATOM 1605 C C . THR A 1 196 ? 1.623 25.745 3.486 1.00 58.22 196 THR A C 1
ATOM 1607 O O . THR A 1 196 ? 2.009 26.911 3.485 1.00 58.22 196 THR A O 1
ATOM 1610 N N . ARG A 1 197 ? 1.177 25.151 2.370 1.00 55.50 197 ARG A N 1
ATOM 1611 C CA . ARG A 1 197 ? 1.241 25.768 1.029 1.00 55.50 197 ARG A CA 1
ATOM 1612 C C . ARG A 1 197 ? -0.090 25.772 0.279 1.00 55.50 197 ARG A C 1
ATOM 1614 O O . ARG A 1 197 ? -0.118 26.181 -0.878 1.00 55.50 197 ARG A O 1
ATOM 1621 N N . GLY A 1 198 ? -1.175 25.290 0.891 1.00 56.69 198 GLY A N 1
ATOM 1622 C CA . GLY A 1 198 ? -2.480 25.186 0.231 1.00 56.69 198 GLY A CA 1
ATOM 1623 C C . GLY A 1 198 ? -2.462 24.280 -1.004 1.00 56.69 198 GLY A C 1
ATOM 1624 O O . GLY A 1 198 ? -3.234 24.501 -1.938 1.00 56.69 198 GLY A O 1
ATOM 1625 N N . LEU A 1 199 ? -1.546 23.301 -1.049 1.00 58.50 199 LEU A N 1
ATOM 1626 C CA . LEU A 1 199 ? -1.389 22.397 -2.187 1.00 58.50 199 LEU A CA 1
ATOM 1627 C C . LEU A 1 199 ? -2.702 21.651 -2.448 1.00 58.50 199 LEU A C 1
ATOM 1629 O O . LEU A 1 199 ? -3.157 20.886 -1.602 1.00 58.50 199 LEU A O 1
ATOM 1633 N N . LYS A 1 200 ? -3.271 21.814 -3.643 1.00 61.66 200 LYS A N 1
ATOM 1634 C CA . LYS A 1 200 ? -4.418 21.024 -4.101 1.00 61.66 200 LYS A CA 1
ATOM 1635 C C . LYS A 1 200 ? -3.922 19.836 -4.915 1.00 61.66 200 LYS A C 1
ATOM 1637 O O . LYS A 1 200 ? -3.119 20.013 -5.830 1.00 61.66 200 LYS A O 1
ATOM 1642 N N . ILE A 1 201 ? -4.414 18.636 -4.605 1.00 60.59 201 ILE A N 1
ATOM 1643 C CA . ILE A 1 201 ? -4.245 17.479 -5.493 1.00 60.59 201 ILE A CA 1
ATOM 1644 C C . ILE A 1 201 ? -4.996 17.813 -6.793 1.00 60.59 201 ILE A C 1
ATOM 1646 O O . ILE A 1 201 ? -6.186 18.132 -6.712 1.00 60.59 201 ILE A O 1
ATOM 1650 N N . PRO A 1 202 ? -4.343 17.792 -7.970 1.00 58.66 202 PRO A N 1
ATOM 1651 C CA . PRO A 1 202 ? -4.998 18.140 -9.224 1.00 58.66 202 PRO A CA 1
ATOM 1652 C C . PRO A 1 202 ? -6.254 17.293 -9.468 1.00 58.66 202 PRO A C 1
ATOM 1654 O O . PRO A 1 202 ? -6.245 16.071 -9.292 1.00 58.66 202 PRO A O 1
ATOM 1657 N N . ALA A 1 203 ? -7.340 17.951 -9.880 1.00 51.50 203 ALA A N 1
ATOM 1658 C CA . ALA A 1 203 ? -8.567 17.277 -10.286 1.00 51.50 203 ALA A CA 1
ATOM 1659 C C . ALA A 1 203 ? -8.327 16.431 -11.559 1.00 51.50 203 ALA 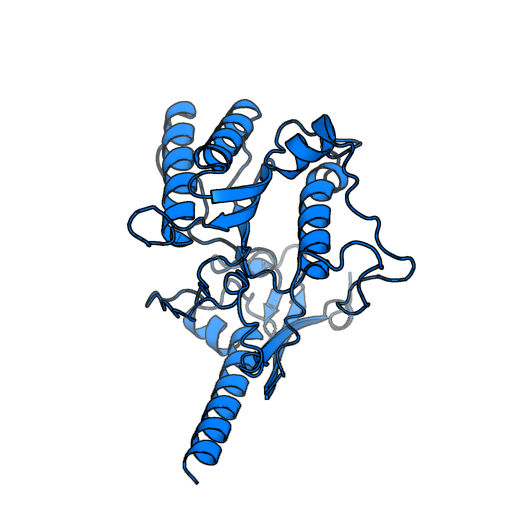A C 1
ATOM 1661 O O . ALA A 1 203 ? -7.462 16.785 -12.367 1.00 51.50 203 ALA A O 1
ATOM 1662 N N . PRO A 1 204 ? -9.084 15.334 -11.771 1.00 51.34 204 PRO A N 1
ATOM 1663 C CA . PRO A 1 204 ? -9.099 14.654 -13.069 1.00 51.34 204 PRO A CA 1
ATOM 1664 C C . PRO A 1 204 ? -9.441 15.644 -14.180 1.00 51.34 204 PRO A C 1
ATOM 1666 O O . PRO A 1 204 ? -10.303 16.500 -13.979 1.00 51.34 204 PRO A O 1
ATOM 1669 N N . ARG A 1 205 ? -8.854 15.493 -15.369 1.00 50.66 205 ARG A N 1
ATOM 1670 C CA . ARG A 1 205 ? -9.376 16.217 -16.533 1.00 50.66 205 ARG A CA 1
ATOM 1671 C C . ARG A 1 205 ? -10.695 15.585 -16.978 1.00 50.66 205 ARG A C 1
ATOM 1673 O O . ARG A 1 205 ? -10.858 14.364 -16.919 1.00 50.66 205 ARG A O 1
ATOM 1680 N N . GLU A 1 206 ? -11.638 16.412 -17.426 1.00 36.22 206 GLU A N 1
ATOM 1681 C CA . GLU A 1 206 ? -12.900 15.933 -17.997 1.00 36.22 206 GLU A CA 1
ATOM 1682 C C . GLU A 1 206 ? -12.622 14.967 -19.162 1.00 36.22 206 GLU A C 1
ATOM 1684 O O . GLU A 1 206 ? -11.843 15.267 -20.065 1.00 36.22 206 GLU A O 1
ATOM 1689 N N . GLY A 1 207 ? -13.226 13.774 -19.113 1.00 43.19 207 GLY A N 1
ATOM 1690 C CA . GLY A 1 207 ? -13.042 12.712 -20.112 1.00 43.19 207 GLY A CA 1
ATOM 1691 C C . GLY A 1 207 ? -11.991 11.645 -19.771 1.00 43.19 207 GLY A C 1
ATOM 1692 O O . GLY A 1 207 ? -11.928 10.624 -20.455 1.00 43.19 207 GLY A O 1
ATOM 1693 N N . GLU A 1 208 ? -11.210 11.796 -18.695 1.00 45.53 208 GLU A N 1
ATOM 1694 C CA . GLU A 1 208 ? -10.235 10.785 -18.251 1.00 45.53 208 GLU A CA 1
ATOM 1695 C C . GLU A 1 208 ? -10.887 9.680 -17.400 1.00 45.53 208 GLU A C 1
ATOM 1697 O O . GLU A 1 208 ? -10.539 9.442 -16.242 1.00 45.53 208 GLU A O 1
ATOM 1702 N N . THR A 1 209 ? -11.841 8.946 -17.973 1.00 35.66 209 THR A N 1
ATOM 1703 C CA . THR A 1 209 ? -12.220 7.643 -17.417 1.00 35.66 209 THR A CA 1
ATOM 1704 C C . THR A 1 209 ? -11.209 6.592 -17.862 1.00 35.66 209 THR 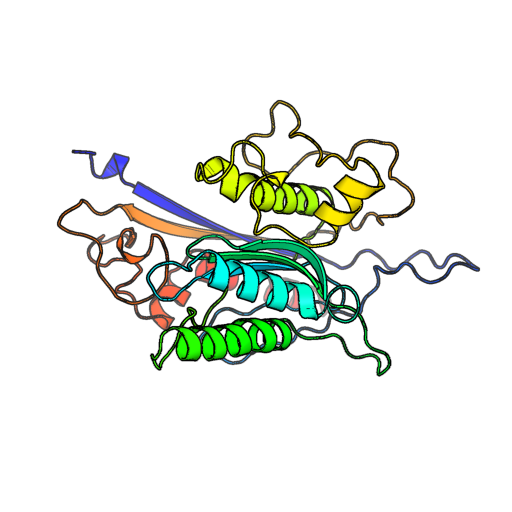A C 1
ATOM 1706 O O . THR A 1 209 ? -11.183 6.203 -19.024 1.00 35.66 209 THR A O 1
ATOM 1709 N N . ARG A 1 210 ? -10.415 6.102 -16.901 1.00 42.50 210 ARG A N 1
ATOM 1710 C CA . ARG A 1 210 ? -9.684 4.821 -16.940 1.00 42.50 210 ARG A CA 1
ATOM 1711 C C . ARG A 1 210 ? -8.833 4.607 -18.206 1.00 42.50 210 ARG A C 1
ATOM 1713 O O . ARG A 1 210 ? -9.194 3.857 -19.106 1.00 42.50 210 ARG A O 1
ATOM 1720 N N . GLY A 1 211 ? -7.638 5.190 -18.224 1.00 32.91 211 GLY A N 1
ATOM 1721 C CA . GLY A 1 211 ? -6.635 4.866 -19.235 1.00 32.91 211 GLY A CA 1
ATOM 1722 C C . GLY A 1 211 ? -5.562 5.935 -19.355 1.00 32.91 211 GLY A C 1
ATOM 1723 O O . GLY A 1 211 ? -5.819 7.043 -19.814 1.00 32.91 211 GLY A O 1
ATOM 1724 N N . LEU A 1 212 ? -4.340 5.577 -18.972 1.00 35.75 212 LEU A N 1
ATOM 1725 C CA . LEU A 1 212 ? -3.132 6.367 -19.174 1.00 35.75 212 LEU A CA 1
ATOM 1726 C C . LEU A 1 212 ? -3.020 6.842 -20.646 1.00 35.75 212 LEU A C 1
ATOM 1728 O O . LEU A 1 212 ? -2.603 6.061 -21.498 1.00 35.75 212 LEU A O 1
ATOM 1732 N N . LYS A 1 213 ? -3.386 8.097 -20.961 1.00 32.19 213 LYS A N 1
ATOM 1733 C CA . LYS A 1 213 ? -2.620 9.053 -21.810 1.00 32.19 213 LYS A CA 1
ATOM 1734 C C . LYS A 1 213 ? -3.181 10.492 -21.779 1.00 32.19 213 LYS A C 1
ATOM 1736 O O . LYS A 1 213 ? -4.380 10.665 -21.939 1.00 32.19 213 LYS A O 1
ATOM 1741 N N . GLY A 1 214 ? -2.309 11.495 -21.616 1.00 30.28 214 GLY A N 1
ATOM 1742 C CA . GLY A 1 214 ? -2.600 12.936 -21.741 1.00 30.28 214 GLY A CA 1
ATOM 1743 C C . GLY A 1 214 ? -1.403 13.801 -21.284 1.00 30.28 214 GLY A C 1
ATOM 1744 O O . GLY A 1 214 ? -0.786 13.437 -20.285 1.00 30.28 214 GLY A O 1
ATOM 1745 N N . PRO A 1 215 ? -1.021 14.890 -21.991 1.00 31.14 215 PRO A N 1
ATOM 1746 C CA . PRO A 1 215 ? 0.189 15.672 -21.683 1.00 31.14 215 PRO A CA 1
ATOM 1747 C C . PRO A 1 215 ? 0.021 16.550 -20.433 1.00 31.14 215 PRO A C 1
ATOM 1749 O O . PRO A 1 215 ? -1.071 17.059 -20.191 1.00 31.14 215 PRO A O 1
ATOM 1752 N N . ALA A 1 216 ? 1.084 16.745 -19.647 1.00 30.70 216 ALA A N 1
ATOM 1753 C CA . ALA A 1 216 ? 1.088 17.559 -18.424 1.00 30.70 216 ALA A CA 1
ATOM 1754 C C . ALA A 1 216 ? 0.676 19.036 -18.675 1.00 30.70 216 ALA A C 1
ATOM 1756 O O . ALA A 1 216 ? 0.840 19.528 -19.792 1.00 30.70 216 ALA A O 1
ATOM 1757 N N . PRO A 1 217 ? 0.068 19.737 -17.695 1.00 31.88 217 PRO A N 1
ATOM 1758 C CA . PRO A 1 217 ? -0.234 21.167 -17.801 1.00 31.88 217 PRO A CA 1
ATOM 1759 C C . PRO A 1 217 ? 1.034 22.035 -17.667 1.00 31.88 217 PRO A C 1
ATOM 1761 O O . PRO A 1 217 ? 1.944 21.691 -16.920 1.00 31.88 217 PRO A O 1
ATOM 1764 N N . ALA A 1 218 ? 1.064 23.162 -18.384 1.00 28.88 218 ALA A N 1
ATOM 1765 C CA . ALA A 1 218 ? 2.189 24.102 -18.430 1.00 28.88 218 ALA A CA 1
ATOM 1766 C C . ALA A 1 218 ? 2.372 24.873 -17.107 1.00 28.88 218 ALA A C 1
ATOM 1768 O O . ALA A 1 218 ? 1.381 25.238 -16.466 1.00 28.88 218 ALA A O 1
ATOM 1769 N N . GLY A 1 219 ? 3.628 25.150 -16.726 1.00 32.09 219 GLY A N 1
ATOM 1770 C CA . GLY A 1 219 ? 3.985 25.951 -15.544 1.00 32.09 219 GLY A CA 1
ATOM 1771 C C . GLY A 1 219 ? 4.730 25.216 -14.420 1.00 32.09 219 GLY A C 1
ATOM 1772 O O . GLY A 1 219 ? 4.994 25.825 -13.385 1.00 32.09 219 GLY A O 1
ATOM 1773 N N . TRP A 1 220 ? 5.066 23.933 -14.593 1.00 31.59 220 TRP A N 1
ATOM 1774 C CA . TRP A 1 220 ? 5.908 23.132 -13.678 1.00 31.59 220 TRP A CA 1
ATOM 1775 C C . TRP A 1 220 ? 7.160 22.565 -14.387 1.00 31.59 220 TRP A C 1
ATOM 1777 O O . TRP A 1 220 ? 7.774 21.607 -13.917 1.00 31.59 220 TRP A O 1
ATOM 1787 N N . GLU A 1 221 ? 7.553 23.156 -15.526 1.00 35.69 221 GLU A N 1
ATOM 1788 C CA . GLU A 1 221 ? 8.591 22.621 -16.423 1.00 35.69 221 GLU A CA 1
ATOM 1789 C C . GLU A 1 221 ? 10.011 22.525 -15.816 1.00 35.69 221 GLU A C 1
ATOM 1791 O O . GLU A 1 221 ? 10.823 21.751 -16.316 1.00 35.69 221 GLU A O 1
ATOM 1796 N N . ASP A 1 222 ? 10.316 23.202 -14.705 1.00 30.19 222 ASP A N 1
ATOM 1797 C CA . ASP A 1 222 ? 11.699 23.330 -14.212 1.00 30.19 222 ASP A CA 1
ATOM 1798 C C . ASP A 1 222 ? 12.147 22.284 -13.168 1.00 30.19 222 ASP A C 1
ATOM 1800 O O . ASP A 1 222 ? 13.162 22.470 -12.493 1.00 30.19 222 ASP A O 1
ATOM 1804 N N . SER A 1 223 ? 11.437 21.165 -12.965 1.00 34.50 223 SER A N 1
ATOM 1805 C CA . SER A 1 223 ? 11.873 20.173 -11.949 1.00 34.50 223 SER A CA 1
ATOM 1806 C C . SER A 1 223 ? 11.642 18.690 -12.253 1.00 34.50 223 SER A C 1
ATOM 1808 O O . SER A 1 223 ? 12.139 17.846 -11.501 1.00 34.50 223 SER A O 1
ATOM 1810 N N . ALA A 1 224 ? 10.964 18.334 -13.344 1.00 28.83 224 ALA A N 1
ATOM 1811 C CA . ALA A 1 224 ? 10.772 16.939 -13.744 1.00 28.83 224 ALA A CA 1
ATOM 1812 C C . ALA A 1 224 ? 11.368 16.714 -15.145 1.00 28.83 224 ALA A C 1
ATOM 1814 O O . ALA A 1 224 ? 10.836 17.240 -16.120 1.00 28.83 224 ALA A O 1
ATOM 1815 N N . PRO A 1 225 ? 12.474 15.962 -15.301 1.00 31.88 225 PRO A N 1
ATOM 1816 C CA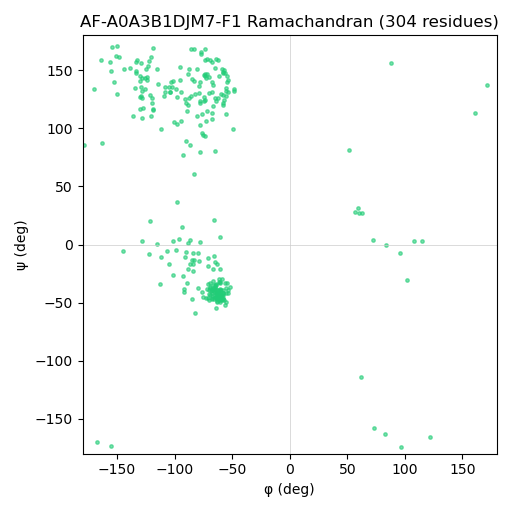 . PRO A 1 225 ? 13.007 15.685 -16.620 1.00 31.88 225 PRO A CA 1
ATOM 1817 C C . PRO A 1 225 ? 12.050 14.792 -17.391 1.00 31.88 225 PRO A C 1
ATOM 1819 O O . PRO A 1 225 ? 11.494 13.819 -16.876 1.00 31.88 225 PRO A O 1
ATOM 1822 N N . SER A 1 226 ? 11.923 15.118 -18.670 1.00 36.06 226 SER A N 1
ATOM 1823 C CA . SER A 1 226 ? 11.203 14.357 -19.677 1.00 36.06 226 SER A CA 1
ATOM 1824 C C . SER A 1 226 ? 11.864 12.993 -19.913 1.00 36.06 226 SER A C 1
ATOM 1826 O O . SER A 1 226 ? 12.594 12.749 -20.871 1.00 36.06 226 SER A O 1
ATOM 1828 N N . LEU A 1 227 ? 11.577 12.041 -19.032 1.00 39.09 227 LEU A N 1
ATOM 1829 C CA . LEU A 1 227 ? 11.866 10.631 -19.243 1.00 39.09 227 LEU A CA 1
ATOM 1830 C C . LEU A 1 227 ? 10.798 10.059 -20.182 1.00 39.09 227 LEU A C 1
ATOM 1832 O O . LEU A 1 227 ? 9.860 9.412 -19.734 1.00 39.09 227 LEU A O 1
ATOM 1836 N N . ASN A 1 228 ? 10.921 10.290 -21.491 1.00 38.56 228 ASN A N 1
ATOM 1837 C CA . ASN A 1 228 ? 10.183 9.512 -22.491 1.00 38.56 228 ASN A CA 1
ATOM 1838 C C . ASN A 1 228 ? 11.040 8.301 -22.896 1.00 38.56 228 ASN A C 1
ATOM 1840 O O . ASN A 1 228 ? 11.851 8.403 -23.822 1.00 38.56 228 ASN A O 1
ATOM 1844 N N . PRO A 1 229 ? 10.931 7.144 -22.213 1.00 47.78 229 PRO A N 1
ATOM 1845 C CA . PRO A 1 229 ? 11.721 5.982 -22.573 1.00 47.78 229 PRO A CA 1
ATOM 1846 C C . PRO A 1 229 ? 11.217 5.417 -23.907 1.00 47.78 229 PRO A C 1
ATOM 1848 O O . PRO A 1 229 ? 10.023 5.179 -24.106 1.00 47.78 229 PRO A O 1
ATOM 1851 N N . ARG A 1 230 ? 12.136 5.168 -24.846 1.00 58.81 230 ARG A N 1
ATOM 1852 C CA . ARG A 1 230 ? 11.800 4.535 -26.128 1.00 58.81 230 ARG A CA 1
ATOM 1853 C C . ARG A 1 23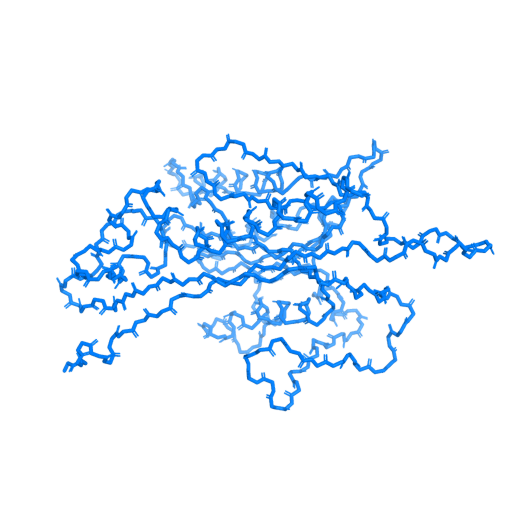0 ? 11.382 3.089 -25.869 1.00 58.81 230 ARG A C 1
ATOM 1855 O O . ARG A 1 230 ? 12.221 2.248 -25.545 1.00 58.81 230 ARG A O 1
ATOM 1862 N N . VAL A 1 231 ? 10.093 2.786 -26.008 1.00 65.31 231 VAL A N 1
ATOM 1863 C CA . VAL A 1 231 ? 9.569 1.423 -25.846 1.00 65.31 231 VAL A CA 1
ATOM 1864 C C . VAL A 1 231 ? 10.101 0.538 -26.976 1.00 65.31 231 VAL A C 1
ATOM 1866 O O . VAL A 1 231 ? 9.881 0.805 -28.152 1.00 65.31 231 VAL A O 1
ATOM 1869 N N . LEU A 1 232 ? 10.840 -0.503 -26.602 1.00 72.44 232 LEU A N 1
ATOM 1870 C CA . LEU A 1 232 ? 11.470 -1.475 -27.493 1.00 72.44 232 LEU A CA 1
ATOM 1871 C C . LEU A 1 232 ? 10.553 -2.656 -27.810 1.00 72.44 232 LEU A C 1
ATOM 1873 O O . LEU A 1 232 ? 10.633 -3.209 -28.902 1.00 72.44 232 LEU A O 1
ATOM 1877 N N . ALA A 1 233 ? 9.707 -3.060 -26.861 1.00 73.12 233 ALA A N 1
ATOM 1878 C CA . ALA A 1 233 ? 8.737 -4.131 -27.057 1.00 73.12 233 ALA A CA 1
ATOM 1879 C C . ALA A 1 233 ? 7.556 -3.982 -26.096 1.00 73.12 233 ALA A C 1
ATOM 1881 O O . ALA A 1 233 ? 7.720 -3.519 -24.967 1.00 73.12 233 ALA A O 1
ATOM 1882 N N . ILE A 1 234 ? 6.377 -4.423 -26.530 1.00 71.12 234 ILE A N 1
ATOM 1883 C CA . ILE A 1 234 ? 5.184 -4.551 -25.690 1.00 71.12 234 ILE A CA 1
ATOM 1884 C C . ILE A 1 234 ? 4.651 -5.967 -25.860 1.00 71.12 234 ILE A C 1
ATOM 1886 O O . ILE A 1 234 ? 4.500 -6.442 -26.985 1.00 71.12 234 ILE A O 1
ATOM 1890 N N . THR A 1 235 ? 4.343 -6.639 -24.757 1.00 75.94 235 THR A N 1
ATOM 1891 C CA . THR A 1 235 ? 3.687 -7.945 -24.778 1.00 75.94 235 THR A CA 1
ATOM 1892 C C . THR A 1 235 ? 2.412 -7.913 -23.964 1.00 75.94 235 THR A C 1
ATOM 1894 O O . THR A 1 235 ? 2.311 -7.234 -22.944 1.00 75.94 235 THR A O 1
ATOM 1897 N N . ARG A 1 236 ? 1.410 -8.645 -24.449 1.00 80.88 236 ARG A N 1
ATOM 1898 C CA . ARG A 1 236 ? 0.103 -8.764 -23.814 1.00 80.88 236 ARG A CA 1
ATOM 1899 C C . ARG A 1 236 ? -0.152 -10.220 -23.475 1.00 80.88 236 ARG A C 1
ATOM 1901 O O . ARG A 1 236 ? -0.085 -11.076 -24.360 1.00 80.88 236 ARG A O 1
ATOM 1908 N N . GLY A 1 237 ? -0.471 -10.471 -22.214 1.00 81.50 237 GLY A N 1
ATOM 1909 C CA . GLY A 1 237 ? -0.939 -11.763 -21.749 1.00 81.50 237 GLY A CA 1
ATOM 1910 C C . GLY A 1 237 ? -2.367 -11.695 -21.239 1.00 81.50 237 GLY A C 1
ATOM 1911 O O . GLY A 1 237 ? -2.826 -10.638 -20.794 1.00 81.50 237 GLY A O 1
ATOM 1912 N N . THR A 1 238 ? -3.085 -12.806 -21.343 1.00 85.56 238 THR A N 1
ATOM 1913 C CA . THR A 1 238 ? -4.509 -12.880 -20.997 1.00 85.56 238 THR A CA 1
ATOM 1914 C C . THR A 1 238 ? -4.819 -14.101 -20.152 1.00 85.56 238 THR A C 1
ATOM 1916 O O . THR A 1 238 ? -4.188 -15.136 -20.318 1.00 85.56 238 THR A O 1
ATOM 1919 N N . PHE A 1 239 ? -5.801 -13.981 -19.261 1.00 85.19 239 PHE A N 1
ATOM 1920 C CA . PHE A 1 239 ? -6.286 -15.088 -18.444 1.00 85.19 239 PHE A CA 1
ATOM 1921 C C . PHE A 1 239 ? -7.803 -15.056 -18.419 1.00 85.19 239 PHE A C 1
ATOM 1923 O O . PHE A 1 239 ? -8.395 -14.111 -17.892 1.00 85.19 239 PHE A O 1
ATOM 1930 N N . GLU A 1 240 ? -8.409 -16.042 -19.066 1.00 89.00 240 GLU A N 1
ATOM 1931 C CA . GLU A 1 240 ? -9.854 -16.128 -19.232 1.00 89.00 240 GLU A CA 1
ATOM 1932 C C . GLU A 1 240 ? -10.474 -17.000 -18.151 1.00 89.00 240 GLU A C 1
ATOM 1934 O O . GLU A 1 240 ? -9.924 -18.027 -17.751 1.00 89.00 240 GLU A O 1
ATOM 1939 N N . GLY A 1 241 ? -11.638 -16.577 -17.684 1.00 91.00 241 GLY A N 1
ATOM 1940 C CA . GLY A 1 241 ? -12.371 -17.285 -16.658 1.00 91.00 241 GLY A CA 1
ATOM 1941 C C . GLY A 1 241 ? -13.790 -16.770 -16.512 1.00 91.00 241 GLY A C 1
ATOM 1942 O O . GLY A 1 241 ? -14.286 -15.980 -17.321 1.00 91.00 241 GLY A O 1
ATOM 1943 N N . ARG A 1 242 ? -14.455 -17.231 -15.461 1.00 93.00 242 ARG A N 1
ATOM 1944 C CA . ARG A 1 242 ? -15.813 -16.830 -15.102 1.00 93.00 242 ARG A CA 1
ATOM 1945 C C . ARG A 1 242 ? -15.899 -16.525 -13.620 1.00 93.00 242 ARG A C 1
ATOM 1947 O O . ARG A 1 242 ? -15.221 -17.145 -12.812 1.00 93.00 242 ARG A O 1
ATOM 1954 N N . ILE A 1 243 ? -16.773 -15.603 -13.253 1.00 92.44 243 ILE A N 1
ATOM 1955 C CA . ILE A 1 243 ? -17.104 -15.369 -11.849 1.00 92.44 243 ILE A CA 1
ATOM 1956 C C . ILE A 1 243 ? -18.074 -16.463 -11.386 1.00 92.44 243 ILE A C 1
ATOM 1958 O O . ILE A 1 243 ? -19.131 -16.668 -11.996 1.00 92.44 243 ILE A O 1
ATOM 1962 N N . GLY A 1 244 ? -17.703 -17.192 -10.333 1.00 87.06 244 GLY A N 1
ATOM 1963 C CA . GLY A 1 244 ? -18.533 -18.224 -9.711 1.00 87.06 244 GLY A CA 1
ATOM 1964 C C . GLY A 1 244 ? -19.811 -17.652 -9.087 1.00 87.06 244 GLY A C 1
ATOM 1965 O O . GLY A 1 244 ? -19.909 -16.451 -8.833 1.00 87.06 244 GLY A O 1
ATOM 1966 N N . LEU A 1 245 ? -20.818 -18.503 -8.875 1.00 86.81 245 LEU A N 1
ATOM 1967 C CA . LEU A 1 245 ? -22.056 -18.098 -8.202 1.00 86.81 245 LEU A CA 1
ATOM 1968 C C . LEU A 1 245 ? -21.922 -18.241 -6.679 1.00 86.81 245 LEU A C 1
ATOM 1970 O O . LEU A 1 245 ? -21.212 -19.134 -6.212 1.00 86.81 245 LEU A O 1
ATOM 1974 N N . PRO A 1 246 ? -22.637 -17.414 -5.897 1.00 80.06 246 PRO A N 1
ATOM 1975 C CA . PRO A 1 246 ? -22.777 -17.636 -4.462 1.00 80.06 246 PRO A CA 1
ATOM 1976 C C . PRO A 1 246 ? -23.292 -19.054 -4.175 1.00 80.06 246 PRO A C 1
ATOM 1978 O O . PRO A 1 246 ? -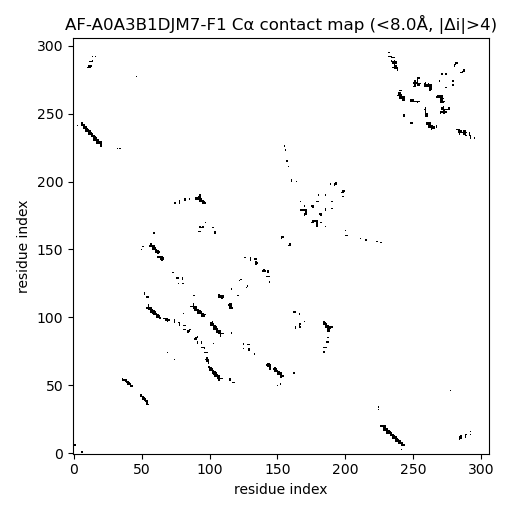24.265 -19.485 -4.791 1.00 80.06 246 PRO A O 1
ATOM 1981 N N . GLY A 1 247 ? -22.634 -19.769 -3.260 1.00 83.19 247 GLY A N 1
ATOM 1982 C CA . GLY A 1 247 ? -22.912 -21.178 -2.947 1.00 83.19 247 GLY A CA 1
ATOM 1983 C C . GLY A 1 247 ? -21.911 -22.152 -3.574 1.00 83.19 247 GLY A C 1
ATOM 1984 O O . GLY A 1 247 ? -21.585 -23.154 -2.949 1.00 83.19 247 GLY A O 1
ATOM 1985 N N . ASP A 1 248 ? -21.350 -21.810 -4.738 1.00 83.25 248 ASP A N 1
ATOM 1986 C CA . ASP A 1 248 ? -20.248 -22.561 -5.350 1.00 83.25 248 ASP A CA 1
ATOM 1987 C C . ASP A 1 248 ? -18.885 -21.993 -4.931 1.00 83.25 248 ASP A C 1
ATOM 1989 O O . ASP A 1 248 ? -17.943 -22.747 -4.711 1.00 83.25 248 ASP A O 1
ATOM 1993 N N . VAL A 1 249 ? -18.765 -20.668 -4.827 1.00 85.75 249 VAL A N 1
ATOM 1994 C CA . VAL A 1 249 ? -17.548 -19.937 -4.425 1.00 85.75 249 VAL A CA 1
ATOM 1995 C C . VAL A 1 249 ? -17.840 -19.058 -3.195 1.00 85.75 249 VAL A C 1
ATOM 1997 O O . VAL A 1 249 ? -19.006 -18.707 -2.983 1.00 85.75 249 VAL A O 1
ATOM 2000 N N . PRO A 1 250 ? -16.837 -18.658 -2.385 1.00 89.88 250 PRO A N 1
ATOM 2001 C CA . PRO A 1 250 ? -15.383 -18.795 -2.569 1.00 89.88 250 PRO A CA 1
ATOM 2002 C C . PRO A 1 250 ? -14.837 -20.220 -2.371 1.00 89.88 250 PRO A C 1
ATOM 2004 O O . PRO A 1 250 ? -15.314 -20.940 -1.500 1.00 89.88 250 PRO A O 1
ATOM 2007 N N . ARG A 1 251 ? -13.808 -20.608 -3.143 1.00 89.44 251 ARG A N 1
ATOM 2008 C CA . ARG A 1 251 ? -13.032 -21.852 -2.936 1.00 89.44 251 ARG A CA 1
ATOM 2009 C C . ARG A 1 251 ? -11.538 -21.641 -3.137 1.00 89.44 251 ARG A C 1
ATOM 2011 O O . ARG A 1 251 ? -11.161 -20.811 -3.962 1.00 89.44 251 ARG A O 1
ATOM 2018 N N . GLY A 1 252 ? -10.726 -22.450 -2.459 1.00 84.94 252 GLY A N 1
ATOM 2019 C CA . GLY A 1 252 ? -9.265 -22.420 -2.531 1.00 84.94 252 GLY A CA 1
ATOM 2020 C C . GLY A 1 252 ? -8.627 -21.456 -1.532 1.00 84.94 252 GLY A C 1
ATOM 2021 O O . GLY A 1 252 ? -9.258 -20.502 -1.079 1.00 84.94 252 GLY A O 1
ATOM 2022 N N . GLU A 1 253 ? -7.368 -21.723 -1.192 1.00 79.31 253 GLU A N 1
ATOM 2023 C CA . GLU A 1 253 ? -6.603 -20.966 -0.188 1.00 79.31 253 GLU A CA 1
ATOM 2024 C C . GLU A 1 253 ? -5.445 -20.160 -0.801 1.00 79.31 253 GLU A C 1
ATOM 2026 O O . GLU A 1 253 ? -4.856 -19.312 -0.131 1.00 79.31 253 GLU A O 1
ATOM 2031 N N . ASN A 1 254 ? -5.122 -20.381 -2.081 1.00 71.56 254 ASN A N 1
ATOM 2032 C CA . ASN A 1 254 ? -3.998 -19.726 -2.744 1.00 71.56 254 ASN A CA 1
ATOM 2033 C C . ASN A 1 254 ? -4.410 -18.381 -3.377 1.00 71.56 254 ASN A C 1
ATOM 2035 O O . ASN A 1 254 ? -5.496 -18.220 -3.917 1.00 71.56 254 ASN A O 1
ATOM 2039 N N . GLY A 1 255 ? -3.516 -17.393 -3.410 1.00 67.19 255 GLY A N 1
ATOM 2040 C CA . GLY A 1 255 ? -3.797 -16.104 -4.065 1.00 67.19 255 GLY A CA 1
ATOM 2041 C C . GLY A 1 255 ? -4.577 -15.099 -3.207 1.00 67.19 255 GLY A C 1
ATOM 2042 O O . GLY A 1 255 ? -4.582 -15.187 -1.985 1.00 67.19 255 GLY A O 1
ATOM 2043 N N . PHE A 1 256 ? -5.156 -14.073 -3.838 1.00 65.88 256 PHE A N 1
ATOM 2044 C CA . PHE A 1 256 ? -5.774 -12.932 -3.154 1.00 65.88 256 PHE A CA 1
ATOM 2045 C C . PHE A 1 256 ? -6.970 -12.349 -3.926 1.00 65.88 256 PHE A C 1
ATOM 2047 O O . PHE A 1 256 ? -7.129 -12.529 -5.134 1.00 65.88 256 PHE A O 1
ATOM 2054 N N . GLY A 1 257 ? -7.816 -11.587 -3.228 1.00 78.88 257 GLY A N 1
ATOM 2055 C CA . GLY A 1 257 ? -8.903 -10.821 -3.841 1.00 78.88 257 GLY A CA 1
ATOM 2056 C C . GLY A 1 257 ? -9.937 -11.702 -4.547 1.00 78.88 257 GLY A C 1
ATOM 2057 O O . GLY A 1 257 ? -10.665 -12.448 -3.903 1.00 78.88 257 GLY A O 1
ATOM 2058 N N . TYR A 1 258 ? -10.026 -11.595 -5.875 1.00 83.12 258 TYR A N 1
ATOM 2059 C CA . TYR A 1 258 ? -11.011 -12.325 -6.681 1.00 83.12 258 TYR A CA 1
ATOM 2060 C C . TYR A 1 258 ? -10.626 -13.783 -6.952 1.00 83.12 258 TYR A C 1
ATOM 2062 O O . TYR A 1 258 ? -11.429 -14.512 -7.530 1.00 83.12 258 TYR A O 1
ATOM 2070 N N . ASP A 1 259 ? -9.415 -14.212 -6.588 1.00 84.06 259 ASP A N 1
ATOM 2071 C CA . ASP A 1 259 ? -8.916 -15.551 -6.904 1.00 84.06 259 ASP A CA 1
ATOM 2072 C C . ASP A 1 259 ? -9.853 -16.685 -6.444 1.00 84.06 259 ASP A C 1
ATOM 2074 O O . ASP A 1 259 ? -10.108 -17.574 -7.262 1.00 84.06 259 ASP A O 1
ATOM 2078 N N . PRO A 1 260 ? -10.458 -16.638 -5.235 1.00 89.12 260 PRO A N 1
ATOM 2079 C CA . PRO A 1 260 ? -11.426 -17.647 -4.798 1.00 89.12 260 PRO A CA 1
ATOM 2080 C C . PRO A 1 260 ? -12.777 -17.584 -5.513 1.00 89.12 260 PRO A C 1
ATOM 2082 O O . PRO A 1 260 ? -13.589 -18.489 -5.359 1.00 89.12 260 PRO A O 1
ATOM 2085 N N . LEU A 1 261 ? -13.042 -16.520 -6.274 1.00 90.44 261 LEU A N 1
ATOM 2086 C CA . LEU A 1 261 ? -14.288 -16.299 -7.015 1.00 90.44 261 LEU A CA 1
ATOM 2087 C C . LEU A 1 261 ? -14.128 -16.544 -8.521 1.00 90.44 261 LEU A C 1
ATOM 2089 O O . LEU A 1 261 ? -15.125 -16.660 -9.233 1.00 90.44 261 LEU A O 1
ATOM 2093 N N . PHE A 1 262 ? -12.892 -16.581 -9.021 1.00 91.00 262 PHE A N 1
ATOM 2094 C CA . PHE A 1 262 ? -12.585 -16.625 -10.446 1.00 91.00 262 PHE A CA 1
ATOM 2095 C C . PHE A 1 262 ? -12.297 -18.052 -10.903 1.00 91.00 262 PHE A C 1
ATOM 2097 O O . PHE A 1 262 ? -11.215 -18.582 -10.669 1.00 91.00 262 PHE A O 1
ATOM 2104 N N . LEU A 1 263 ? -13.268 -18.655 -11.581 1.00 92.00 263 LEU A N 1
ATOM 2105 C CA . LEU A 1 263 ? -13.172 -19.970 -12.201 1.00 92.00 263 LEU A CA 1
ATOM 2106 C C . LEU A 1 263 ? -12.324 -19.893 -13.467 1.00 92.00 263 LEU A C 1
ATOM 2108 O O . LEU A 1 263 ? -12.638 -19.129 -14.379 1.00 92.00 263 LEU A O 1
ATOM 2112 N N . VAL A 1 264 ? -11.270 -20.697 -13.528 1.00 90.62 264 VAL A N 1
ATOM 2113 C CA . VAL A 1 264 ? -10.281 -20.669 -14.608 1.00 90.62 264 VAL A CA 1
ATOM 2114 C C . VAL A 1 264 ? -10.786 -21.471 -15.805 1.00 90.62 264 VAL A C 1
ATOM 2116 O O . VAL A 1 264 ? -11.244 -22.604 -15.652 1.00 90.62 264 VAL A O 1
ATOM 2119 N N . GLY A 1 265 ? -10.738 -20.870 -16.995 1.00 86.81 265 GLY A N 1
ATOM 2120 C CA . GLY A 1 265 ? -11.090 -21.554 -18.238 1.00 86.81 265 GLY A CA 1
ATOM 2121 C C . GLY A 1 265 ? -9.989 -22.506 -18.735 1.00 86.81 265 GLY A C 1
ATOM 2122 O O . GLY A 1 265 ? -8.839 -22.381 -18.310 1.00 86.81 265 GLY A O 1
ATOM 2123 N N . PRO A 1 266 ? -10.313 -23.398 -19.687 1.00 84.25 266 PRO A N 1
ATOM 2124 C CA . PRO A 1 266 ? -11.609 -23.505 -20.367 1.00 84.25 266 PRO A CA 1
ATOM 2125 C C . PRO A 1 266 ? -12.664 -24.348 -19.628 1.00 84.25 266 PRO A C 1
ATOM 2127 O O . PRO A 1 266 ? -13.836 -24.272 -19.982 1.00 84.25 266 PRO A O 1
ATOM 2130 N N . GLU A 1 267 ? -12.295 -25.128 -18.611 1.00 86.06 267 GLU A N 1
ATOM 2131 C CA . GLU A 1 267 ? -13.217 -26.065 -17.952 1.00 86.06 267 GLU A CA 1
ATOM 2132 C C . GLU A 1 267 ? -14.077 -25.400 -16.866 1.00 86.06 267 GLU A C 1
ATOM 2134 O O . GLU A 1 267 ? -15.156 -25.892 -16.547 1.00 86.06 267 GLU A O 1
ATOM 2139 N N . PHE A 1 268 ? -13.630 -24.271 -16.303 1.00 88.50 268 PHE A N 1
ATOM 2140 C CA . PHE A 1 268 ? -14.340 -23.496 -15.273 1.00 88.50 268 PHE A CA 1
ATOM 2141 C C . PHE A 1 268 ? -14.701 -24.290 -14.003 1.00 88.50 268 PHE A C 1
ATOM 2143 O O . PHE A 1 268 ? -15.671 -23.962 -13.321 1.00 88.50 268 PHE A O 1
ATOM 2150 N N . VAL A 1 269 ? -13.921 -25.323 -13.671 1.00 88.81 269 VAL A N 1
ATOM 2151 C CA . VAL A 1 269 ? -14.155 -26.186 -12.497 1.00 88.81 269 VAL A CA 1
ATOM 2152 C C . VAL A 1 269 ? -13.411 -25.680 -11.262 1.00 88.81 269 VAL A C 1
ATOM 2154 O O . VAL A 1 269 ? -13.962 -25.673 -10.165 1.00 88.81 269 VAL A O 1
ATOM 2157 N N . ARG A 1 270 ? -12.166 -25.230 -11.439 1.00 92.50 270 ARG A N 1
ATOM 2158 C CA . ARG A 1 270 ? -11.302 -24.758 -10.350 1.00 92.50 270 ARG A CA 1
ATOM 2159 C C . ARG A 1 270 ? -11.272 -23.243 -10.311 1.00 92.50 270 ARG A C 1
ATOM 2161 O O . ARG A 1 270 ? -11.213 -22.594 -11.360 1.00 92.50 270 ARG A O 1
ATOM 2168 N N . THR A 1 271 ? -11.270 -22.678 -9.114 1.00 92.38 271 THR A N 1
ATOM 2169 C CA . THR A 1 271 ? -10.953 -21.267 -8.927 1.00 92.38 271 THR A CA 1
ATOM 2170 C C . THR A 1 271 ? -9.448 -21.044 -9.108 1.00 92.38 271 THR A C 1
ATOM 2172 O O . THR A 1 271 ? -8.633 -21.956 -8.964 1.00 92.38 271 THR A O 1
ATOM 2175 N N . SER A 1 272 ? -9.045 -19.810 -9.398 1.00 87.62 272 SER A N 1
ATOM 2176 C CA . SER A 1 272 ? -7.631 -19.406 -9.433 1.00 87.62 272 SER A CA 1
ATOM 2177 C C . SER A 1 272 ? -6.944 -19.591 -8.074 1.00 87.62 272 SER A C 1
ATOM 2179 O O . SER A 1 272 ? -5.719 -19.705 -8.022 1.00 87.62 272 SER A O 1
ATOM 2181 N N . ALA A 1 273 ? -7.718 -19.648 -6.984 1.00 86.75 273 ALA A N 1
ATOM 2182 C CA . ALA A 1 273 ? -7.220 -19.945 -5.645 1.00 86.75 273 ALA A CA 1
ATOM 2183 C C . ALA A 1 273 ? -7.062 -21.438 -5.329 1.00 86.75 273 ALA A C 1
ATOM 2185 O O . ALA A 1 273 ? -6.414 -21.794 -4.348 1.00 86.75 273 ALA A O 1
ATOM 2186 N N . GLU A 1 274 ? -7.631 -22.316 -6.150 1.00 90.69 274 GLU A N 1
ATOM 2187 C CA . GLU A 1 274 ? -7.432 -23.768 -6.072 1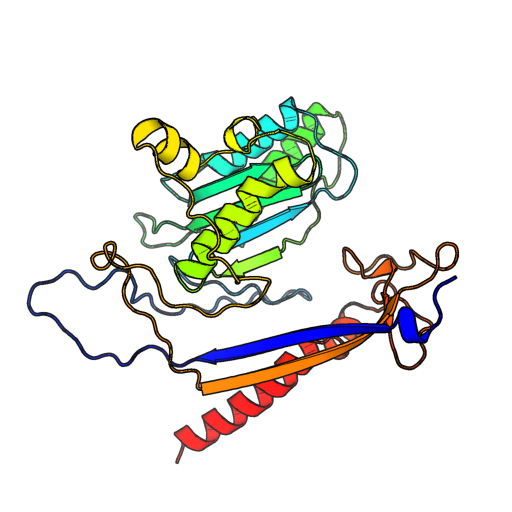.00 90.69 274 GLU A CA 1
ATOM 2188 C C . GLU A 1 274 ? -6.243 -24.232 -6.931 1.00 90.69 274 GLU A C 1
ATOM 2190 O O . GLU A 1 274 ? -5.866 -25.400 -6.890 1.00 90.69 274 GLU A O 1
ATOM 2195 N N . LEU A 1 275 ? -5.644 -23.332 -7.722 1.00 86.31 275 LEU A N 1
ATOM 2196 C CA . LEU A 1 275 ? -4.427 -23.625 -8.473 1.00 86.31 275 LEU A CA 1
ATOM 2197 C C . LEU A 1 275 ? -3.201 -23.572 -7.561 1.00 86.31 275 LEU A C 1
ATOM 2199 O O . LEU A 1 275 ? -3.046 -22.649 -6.756 1.00 86.31 275 LEU A O 1
ATOM 2203 N N . GLU A 1 276 ? -2.279 -24.508 -7.767 1.00 85.06 276 GLU A N 1
ATOM 2204 C CA . GLU A 1 276 ? -0.946 -24.426 -7.178 1.00 85.06 276 GLU A CA 1
ATOM 2205 C C . GLU A 1 276 ? -0.210 -23.173 -7.688 1.00 85.06 276 GLU A C 1
ATOM 2207 O O . GLU A 1 276 ? -0.344 -22.819 -8.869 1.00 85.06 276 GLU A O 1
ATOM 2212 N N . PRO A 1 277 ? 0.623 -22.502 -6.868 1.00 75.75 277 PRO A N 1
ATOM 2213 C CA . PRO A 1 277 ? 1.311 -21.273 -7.272 1.00 75.75 277 PRO A CA 1
ATOM 2214 C C . PRO A 1 277 ? 2.112 -21.414 -8.573 1.00 75.75 277 PRO A C 1
ATOM 2216 O O . PRO A 1 277 ? 2.101 -20.522 -9.425 1.00 75.75 277 PRO A O 1
ATOM 2219 N N . SER A 1 278 ? 2.773 -22.558 -8.770 1.00 77.06 278 SER A N 1
ATOM 2220 C CA . SER A 1 278 ? 3.561 -22.843 -9.976 1.00 77.06 278 SER A CA 1
ATOM 2221 C C . SER A 1 278 ? 2.694 -23.023 -11.231 1.00 77.06 278 SER A C 1
ATOM 2223 O O . SER A 1 278 ? 3.074 -22.580 -12.320 1.00 77.06 278 SER A O 1
ATOM 2225 N N . GLU A 1 279 ? 1.514 -23.627 -11.084 1.00 81.38 279 GLU A N 1
ATOM 2226 C CA . GLU A 1 279 ? 0.528 -23.801 -12.149 1.00 81.38 279 GLU A CA 1
ATOM 2227 C C . GLU A 1 279 ? -0.094 -22.449 -12.517 1.00 81.38 279 GLU A C 1
ATOM 2229 O O . GLU A 1 279 ? -0.101 -22.052 -13.685 1.00 81.38 279 GLU A O 1
ATOM 2234 N N . LYS A 1 280 ? -0.509 -21.676 -11.512 1.00 79.75 280 LYS A N 1
ATOM 2235 C CA . LYS A 1 280 ? -1.049 -20.326 -11.686 1.00 79.75 280 LYS A CA 1
ATOM 2236 C C . LYS A 1 280 ? -0.052 -19.383 -12.352 1.00 79.75 280 LYS A C 1
ATOM 2238 O O . LYS A 1 280 ? -0.415 -18.648 -13.269 1.00 79.75 280 LYS A O 1
ATOM 2243 N N . ASN A 1 281 ? 1.216 -19.421 -11.950 1.00 73.31 281 ASN A N 1
ATOM 2244 C CA . ASN A 1 281 ? 2.263 -18.616 -12.576 1.00 73.31 281 ASN A CA 1
ATOM 2245 C C . ASN A 1 281 ? 2.427 -18.937 -14.064 1.00 73.31 281 ASN A C 1
ATOM 2247 O O . ASN A 1 281 ? 2.704 -18.032 -14.846 1.00 73.31 281 ASN A O 1
ATOM 2251 N N . ARG A 1 282 ? 2.208 -20.192 -14.466 1.00 79.81 282 ARG A N 1
ATOM 2252 C CA . ARG A 1 282 ? 2.278 -20.622 -15.866 1.00 79.81 282 ARG A CA 1
ATOM 2253 C C . ARG A 1 282 ? 1.049 -20.206 -16.674 1.00 79.81 282 ARG A C 1
ATOM 2255 O O . ARG A 1 282 ? 1.201 -19.792 -17.818 1.00 79.81 282 ARG A O 1
ATOM 2262 N N . LEU A 1 283 ? -0.142 -20.321 -16.088 1.00 80.19 283 LEU A N 1
ATOM 2263 C CA . LEU A 1 283 ? -1.419 -20.091 -16.774 1.00 80.19 283 LEU A CA 1
ATOM 2264 C C . LEU A 1 283 ? -1.885 -18.629 -16.737 1.00 80.19 283 LEU A C 1
ATOM 2266 O O . LEU A 1 283 ? -2.699 -18.215 -17.559 1.00 80.19 283 LEU A O 1
ATOM 2270 N N . SER A 1 284 ? -1.394 -17.833 -15.787 1.00 81.44 284 SER A N 1
ATOM 2271 C CA . SER A 1 284 ? -1.864 -16.462 -15.597 1.00 81.44 284 SER A CA 1
ATOM 2272 C C . SER A 1 284 ? -1.485 -15.528 -16.750 1.00 81.44 284 SER A C 1
ATOM 2274 O O . SER A 1 284 ? -0.470 -15.676 -17.428 1.00 81.44 284 SER A O 1
ATOM 2276 N N . HIS A 1 285 ? -2.255 -14.448 -16.870 1.00 79.06 285 HIS A N 1
ATOM 2277 C CA . HIS A 1 285 ? -2.032 -13.337 -17.795 1.00 79.06 285 HIS A CA 1
ATOM 2278 C C . HIS A 1 285 ? -0.628 -12.738 -17.643 1.00 79.06 285 HIS A C 1
ATOM 2280 O O . HIS A 1 285 ? -0.039 -12.288 -18.623 1.00 79.06 285 HIS A O 1
ATOM 2286 N N . ARG A 1 286 ? -0.079 -12.739 -16.420 1.00 80.19 286 ARG A N 1
ATOM 2287 C CA . ARG A 1 286 ? 1.291 -12.292 -16.139 1.00 80.19 286 ARG A CA 1
ATOM 2288 C C . ARG A 1 286 ? 2.323 -13.280 -16.678 1.00 80.19 286 ARG A C 1
ATOM 2290 O O . ARG A 1 286 ? 3.263 -12.846 -17.336 1.00 80.19 286 ARG A O 1
ATOM 2297 N N . GLY A 1 287 ? 2.128 -14.577 -16.434 1.00 77.25 287 GLY A N 1
ATOM 2298 C CA . GLY A 1 287 ? 2.973 -15.648 -16.968 1.00 77.25 287 GLY A CA 1
ATOM 2299 C C . GLY A 1 287 ? 3.043 -15.630 -18.490 1.00 77.25 287 GLY A C 1
ATOM 2300 O O . GLY A 1 287 ? 4.131 -15.611 -19.064 1.00 77.25 287 GLY A O 1
ATOM 2301 N N . ASP A 1 288 ? 1.885 -15.521 -19.138 1.00 79.12 288 ASP A N 1
ATOM 2302 C CA . ASP A 1 288 ? 1.764 -15.408 -20.591 1.00 79.12 288 ASP A CA 1
ATOM 2303 C C . ASP A 1 288 ? 2.475 -14.148 -21.133 1.00 79.12 288 ASP A C 1
ATOM 2305 O O . ASP A 1 288 ? 3.304 -14.222 -22.045 1.00 79.12 288 ASP A O 1
ATOM 2309 N N . ALA A 1 289 ? 2.247 -12.978 -20.519 1.00 75.69 289 ALA A N 1
ATOM 2310 C CA . ALA A 1 289 ? 2.932 -11.742 -20.912 1.00 75.69 289 ALA A CA 1
ATOM 2311 C C . ALA A 1 289 ? 4.461 -11.837 -20.744 1.00 75.69 289 ALA A C 1
ATOM 2313 O O . ALA A 1 289 ? 5.202 -11.366 -21.615 1.00 75.69 289 ALA A O 1
ATOM 2314 N N . ALA A 1 290 ? 4.929 -12.470 -19.663 1.00 78.12 290 ALA A N 1
ATOM 2315 C CA . ALA A 1 290 ? 6.344 -12.665 -19.365 1.00 78.12 290 ALA A CA 1
ATOM 2316 C C . ALA A 1 290 ? 7.012 -13.642 -20.339 1.00 78.12 290 ALA A C 1
ATOM 2318 O O . ALA A 1 290 ? 8.104 -13.356 -20.832 1.00 78.12 290 ALA A O 1
ATOM 2319 N N . ALA A 1 291 ? 6.357 -14.757 -20.670 1.00 79.12 291 ALA A N 1
ATOM 2320 C CA . ALA A 1 291 ? 6.850 -15.719 -21.655 1.00 79.12 291 ALA A CA 1
ATOM 2321 C C . ALA A 1 291 ? 7.012 -15.063 -23.035 1.00 79.12 291 ALA A C 1
ATOM 2323 O O . ALA A 1 291 ? 8.063 -15.183 -23.673 1.00 79.12 291 ALA A O 1
ATOM 2324 N N . LYS A 1 292 ? 6.014 -14.274 -23.454 1.00 83.62 292 LYS A N 1
ATOM 2325 C CA . LYS A 1 292 ? 6.087 -13.459 -24.674 1.00 83.62 292 LYS A CA 1
ATOM 2326 C C . LYS A 1 292 ? 7.222 -12.433 -24.603 1.00 83.62 292 LYS A C 1
ATOM 2328 O O . LYS A 1 292 ? 7.938 -12.247 -25.586 1.00 83.62 292 LYS A O 1
ATOM 2333 N N . MET A 1 293 ? 7.424 -11.781 -23.454 1.00 86.38 293 MET A N 1
ATOM 2334 C CA . MET A 1 293 ? 8.498 -10.791 -23.284 1.00 86.38 293 MET A CA 1
ATOM 2335 C C . MET A 1 293 ? 9.882 -11.444 -23.342 1.00 86.38 293 MET A C 1
ATOM 2337 O O . MET A 1 293 ? 10.802 -10.900 -23.949 1.00 86.38 293 MET A O 1
ATOM 2341 N N . LEU A 1 294 ? 10.034 -12.642 -22.779 1.00 83.75 294 LEU A N 1
ATOM 2342 C CA . LEU A 1 294 ? 11.273 -13.410 -22.859 1.00 83.75 294 LEU A CA 1
ATOM 2343 C C . LEU A 1 294 ? 11.643 -13.737 -24.314 1.00 83.75 294 LEU A C 1
ATOM 2345 O O . LEU A 1 294 ? 12.816 -13.656 -24.677 1.00 83.75 294 LEU A O 1
ATOM 2349 N N . ALA A 1 295 ? 10.659 -14.055 -25.160 1.00 82.88 295 ALA A N 1
ATOM 2350 C CA . ALA A 1 295 ? 10.884 -14.249 -26.591 1.00 82.88 295 ALA A CA 1
ATOM 2351 C C . ALA A 1 295 ? 11.373 -12.958 -27.276 1.00 82.88 295 ALA A C 1
ATOM 2353 O O . ALA A 1 295 ? 12.357 -12.994 -28.015 1.00 82.88 295 ALA A O 1
ATOM 2354 N N . GLN A 1 296 ? 10.763 -11.808 -26.964 1.00 79.44 296 GLN A N 1
ATOM 2355 C CA . GLN A 1 296 ? 11.203 -10.500 -27.474 1.00 79.44 296 GLN A CA 1
ATOM 2356 C C . GLN A 1 296 ? 12.635 -10.160 -27.036 1.00 79.44 296 GLN A C 1
ATOM 2358 O O . GLN A 1 296 ? 13.452 -9.726 -27.846 1.00 79.44 296 GLN A O 1
ATOM 2363 N N . LEU A 1 297 ? 12.981 -10.426 -25.775 1.00 78.25 297 LEU A N 1
ATOM 2364 C CA . LEU A 1 297 ? 14.333 -10.220 -25.250 1.00 78.25 297 LEU A CA 1
ATOM 2365 C C . LEU A 1 297 ? 15.376 -11.096 -25.953 1.00 78.25 297 LEU A C 1
ATOM 2367 O O . LEU A 1 297 ? 16.478 -10.623 -26.234 1.00 78.25 297 LEU A O 1
ATOM 2371 N N . ARG A 1 298 ? 15.042 -12.354 -26.266 1.00 83.19 298 ARG A N 1
ATOM 2372 C CA . ARG A 1 298 ? 15.932 -13.252 -27.023 1.00 83.19 298 ARG A CA 1
ATOM 2373 C C . ARG A 1 298 ? 16.209 -12.719 -28.430 1.00 83.19 298 ARG A C 1
ATOM 2375 O O . ARG A 1 298 ? 17.370 -12.715 -28.828 1.00 83.19 298 ARG A O 1
ATOM 2382 N N . LEU A 1 299 ? 15.182 -12.222 -29.126 1.00 77.56 299 LEU A N 1
ATOM 2383 C CA . LEU A 1 299 ? 15.302 -11.620 -30.463 1.00 77.56 299 LEU A CA 1
ATOM 2384 C C . LEU A 1 299 ? 16.134 -10.330 -30.451 1.00 77.56 299 LEU A C 1
ATOM 2386 O O . LEU A 1 299 ? 17.003 -10.129 -31.297 1.00 77.56 299 LEU A O 1
ATOM 2390 N N . LEU A 1 300 ? 15.905 -9.457 -29.468 1.00 74.31 300 LEU A N 1
ATOM 2391 C CA . LEU A 1 300 ? 16.676 -8.220 -29.318 1.00 74.31 300 LEU A CA 1
ATOM 2392 C C . LEU A 1 300 ? 18.143 -8.489 -28.962 1.00 74.31 300 LEU A C 1
ATOM 2394 O O . LEU A 1 300 ? 19.017 -7.725 -29.361 1.00 74.31 300 LEU A O 1
ATOM 2398 N N . ARG A 1 301 ? 18.427 -9.576 -28.232 1.00 74.31 301 ARG A N 1
ATOM 2399 C CA . ARG A 1 301 ? 19.799 -9.992 -27.914 1.00 74.31 301 ARG A CA 1
ATOM 2400 C C . ARG A 1 301 ? 20.555 -10.487 -29.147 1.00 74.31 301 ARG A C 1
ATOM 2402 O O . ARG A 1 301 ? 21.742 -10.209 -29.248 1.00 74.31 301 ARG A O 1
ATOM 2409 N N . THR A 1 302 ? 19.891 -11.192 -30.064 1.00 70.31 302 THR A N 1
ATOM 2410 C CA . THR A 1 302 ? 20.519 -11.692 -31.302 1.00 70.31 302 THR A CA 1
ATOM 2411 C C . THR A 1 302 ? 20.848 -10.549 -32.261 1.00 70.31 302 THR A C 1
ATOM 2413 O O . THR A 1 302 ? 21.969 -10.472 -32.736 1.00 70.31 302 THR A O 1
ATOM 2416 N N . ARG A 1 303 ? 19.937 -9.582 -32.431 1.00 60.09 303 ARG A N 1
ATOM 2417 C CA . ARG A 1 303 ? 20.136 -8.394 -33.291 1.00 60.09 303 ARG A CA 1
ATOM 2418 C C . ARG A 1 303 ? 21.220 -7.412 -32.831 1.00 60.09 303 ARG A C 1
ATOM 2420 O O . ARG A 1 303 ? 21.496 -6.451 -33.532 1.00 60.09 303 ARG A O 1
ATOM 2427 N N . LYS A 1 304 ? 21.759 -7.580 -31.622 1.00 52.81 304 LYS A N 1
ATOM 2428 C CA . LYS A 1 304 ? 22.829 -6.733 -31.067 1.00 52.81 304 LYS A CA 1
ATOM 2429 C C . LYS A 1 304 ? 24.219 -7.377 -31.206 1.00 52.81 304 LYS A C 1
ATOM 2431 O O . LYS A 1 304 ? 25.195 -6.780 -30.766 1.00 52.81 304 LYS A O 1
ATOM 2436 N N . LEU A 1 305 ? 24.274 -8.617 -31.701 1.00 41.56 305 LEU A N 1
ATOM 2437 C CA . LEU A 1 305 ? 25.489 -9.416 -31.897 1.00 41.56 305 LEU A CA 1
ATOM 2438 C C . LEU A 1 305 ? 25.891 -9.534 -33.383 1.00 41.56 305 LEU A C 1
ATOM 2440 O O . LEU A 1 305 ? 26.951 -10.088 -33.655 1.00 41.56 305 LEU A O 1
ATOM 2444 N N . GLU A 1 306 ? 25.065 -9.019 -34.298 1.00 35.06 306 GLU A N 1
ATOM 2445 C CA . GLU A 1 306 ? 25.379 -8.749 -35.713 1.00 35.06 306 GLU A CA 1
ATOM 2446 C C . GLU A 1 306 ? 25.774 -7.277 -35.878 1.00 35.06 306 GLU A C 1
ATOM 2448 O O . GLU A 1 306 ? 26.677 -7.002 -36.697 1.00 35.06 306 GLU A O 1
#

Solvent-accessible surface area (backbone atoms only — not comparable to full-atom values): 18028 Å² total; per-residue (Å²): 134,80,52,76,75,79,31,54,45,72,47,74,28,75,47,74,45,58,42,78,64,82,93,81,79,87,61,92,88,59,81,78,67,97,78,80,62,78,86,54,82,59,77,70,93,55,108,59,82,78,65,86,53,54,73,71,41,40,36,42,36,38,42,37,45,61,67,75,69,53,54,71,71,52,31,47,54,45,44,51,49,69,47,66,42,49,63,75,44,31,34,33,45,36,36,34,45,52,54,45,35,35,40,37,33,33,26,41,27,72,41,95,90,68,50,63,64,47,70,67,55,52,48,47,58,33,54,52,49,44,30,54,54,50,26,61,76,69,75,51,85,79,78,46,50,43,93,66,65,51,75,45,76,51,80,48,72,66,53,45,52,51,50,53,47,52,55,47,44,45,46,31,78,70,67,70,27,92,45,48,88,72,31,85,42,53,41,42,48,54,52,56,39,30,77,75,66,68,57,72,83,80,75,83,61,92,86,72,75,86,70,101,80,81,84,83,76,91,88,65,77,89,80,63,81,87,76,70,52,51,70,74,46,75,24,72,11,57,29,55,29,30,56,54,53,87,87,75,32,75,38,59,84,36,83,64,89,60,22,27,36,29,14,37,53,94,78,51,80,46,25,52,4,59,38,54,72,73,56,40,48,60,60,29,13,59,32,40,12,47,55,52,41,53,53,52,51,54,55,58,55,54,70,72,76,114

pLDDT: mean 73.42, std 20.36, range [28.61, 98.31]

Nearest PDB structures (foldseek):
  4er8-assembly1_A  TM=6.995E-01  e=1.415E-08  Escherichia coli K-12
  2a6o-assembly1_A  TM=5.859E-01  e=7.610E-05  Helicobacter pylori
  2a6m-assembly2_A-2  TM=5.759E-01  e=7.610E-05  Helicobacter pylori
  8pj3-assembly1_r  TM=5.344E-01  e=2.970E-03  Homo sapiens
  5ens-assembly1_B  TM=4.417E-01  e=4.616E-01  Escherichia coli K-12

InterPro domains:
  IPR002637 RdgB/HAM1 [PF01725] (232-295)
  IPR002686 Transposase IS200-like [SM01321] (54-170)
  IPR029001 Inosine triphosphate pyrophosphatase-like [G3DSA:3.90.950.10] (221-299)
  IPR029001 Inosine triphosphate pyrophosphatase-like [SSF52972] (230-297)
  IPR036515 Transposase IS200-like superfamily [G3DSA:3.30.70.1290] (49-197)
  IPR036515 Transposase IS200-like superfamily [SSF143422] (71-176)
  IPR052715 REP-associated tyrosine transposase [PTHR36966] (48-179)

Organism: NCBI:txid652676

Mean predicted aligned error: 16.8 Å

Sequence (306 aa):
PLSPEQRTARFVCVMALAAPPPSGDTHPGGTPSQWQTRRVVKKRHTDLLPHWEQDGAIYSITFCLLKGTLSDSERQLVLDACLHWHPSRLRVHIAVVMPDHVHMLFTPQRQADGHWPSLAWAMQSIKGFTGRRINELRGCTGRLWLDEYFDHIVRDEREYFEVLRYFADNPVRQKLAEHWLEYPFVGGEVVERHQTRGLKIPAPREGETRGLKGPAPAGWEDSAPSLNPRVLAITRGTFEGRIGLPGDVPRGENGFGYDPLFLVGPEFVRTSAELEPSEKNRLSHRGDAAAKMLAQLRLLRTRKLE

Secondary structure (DSSP, 8-state):
---TGGGEEEEEEEEEEEPPPP-----TTSPPPTT----------SSS------TT-EEEEEEEBSSS---HHHHHHHHHHHHTTTTTTEEEEEEEE-SSEEEEEEEEPPPTTSPPPPHHHHHHHHHHHHHHHHHHHHT--S--B-S--EEEEE-SHHHHHHHHHHHHHHHHHTTS-SSGGG-TTEESHHHHHHHHH-PPPPPPPTT--S----PPPSS-TTSS------EEEEEEEEEEEEEPPBTTBS--SSSSTTGGGEEETTT--SBTTSS-HHHHHHHSHHHHHHHHHHHHHHHHHHTT--